Protein AF-A0A6A4S363-F1 (afdb_monomer_lite)

Secondary structure (DSSP, 8-state):
--PPPTT----BTTB--HHHHHHHHHHHHHHHHHHHHHHH--SSS-HHHHHHHHHHHHHHHS------------B-TTS-B----HHHHHHHHHHHHTTPPP-EEEETTEEEE-TTS--GGGSSS---EEE--SSS-S-HHHHHHHHHTTPEEE-HHHHTTHHHHHHHHHHHHHHHTS-TTTTTHHHHHHHHHHHHHHHHHHHHHHHHHHH--------HHHHTTTT---HHHHHHHHHHHHHHHHHHHHHHHHHHTT-TT-HHHHHHHHHHHHHHHHHHHTT----

pLDDT: mean 77.06, std 19.88, range [23.27, 97.44]

Foldseek 3Di:
DDDDDLVNPPDDVVDDRLLVQQLVLLVLLCVLCLVVQLVPDPDPDDSVVSSVVSVVLSVVVRGPPDDDDDDDWDADPVRDTDPPPPLVVVVVVVCVVVPDDDQKDADPVGIDGDVVPDDPVCVVPDQAEAEDLDRCPAGPVNVVVCVVVVRFYPHNLQRNCLVVQVVVVVVVCVVVVDWPLPVQQVVQLVVLVVVQVVVQVVCCVVPVVPPPGDRRDDDPVCVVQSSHDGNVRCSVVSSVVVSVVLVVQLVVQCVVSVVNSPSSSSSSNVVSVVSSVVCVVVVPPPD

Structure (mmCIF, N/CA/C/O backbone):
data_AF-A0A6A4S363-F1
#
_entry.id   AF-A0A6A4S363-F1
#
loop_
_atom_site.group_PDB
_atom_site.id
_atom_site.type_symbol
_atom_site.label_atom_id
_atom_site.label_alt_id
_atom_site.label_comp_id
_atom_site.label_asym_id
_atom_site.label_entity_id
_atom_site.label_seq_id
_atom_site.pdbx_PDB_ins_code
_atom_site.Cartn_x
_atom_site.Cartn_y
_atom_site.Cartn_z
_atom_site.occupancy
_atom_site.B_iso_or_equiv
_atom_site.auth_seq_id
_atom_site.auth_comp_id
_atom_site.auth_asym_id
_atom_site.auth_atom_id
_atom_site.pdbx_PDB_model_num
ATOM 1 N N . MET A 1 1 ? -39.095 7.645 -7.733 1.00 25.02 1 MET A N 1
ATOM 2 C CA . MET A 1 1 ? -37.664 7.281 -7.666 1.00 25.02 1 MET A CA 1
ATOM 3 C C . MET A 1 1 ? -37.116 7.864 -6.366 1.00 25.02 1 MET A C 1
ATOM 5 O O . MET A 1 1 ? -37.113 9.080 -6.236 1.00 25.02 1 MET A O 1
ATOM 9 N N . ARG A 1 2 ? -36.829 7.048 -5.340 1.00 23.27 2 ARG A N 1
ATOM 10 C CA . ARG A 1 2 ? -36.307 7.542 -4.049 1.00 23.27 2 ARG A CA 1
ATOM 11 C C . ARG A 1 2 ? -34.785 7.431 -4.074 1.00 23.27 2 ARG A C 1
ATOM 13 O O . ARG A 1 2 ? -34.262 6.324 -4.039 1.00 23.27 2 ARG A O 1
ATOM 20 N N . VAL A 1 3 ? -34.105 8.568 -4.162 1.00 25.17 3 VAL A N 1
ATOM 21 C CA . VAL A 1 3 ? -32.653 8.666 -3.980 1.00 25.17 3 VAL A CA 1
ATOM 22 C C . VAL A 1 3 ? -32.376 8.525 -2.481 1.00 25.17 3 VAL A C 1
ATOM 24 O O . VAL A 1 3 ? -32.908 9.300 -1.690 1.00 25.17 3 VAL A O 1
ATOM 27 N N . ARG A 1 4 ? -31.607 7.507 -2.076 1.00 27.78 4 ARG A N 1
ATOM 28 C CA . ARG A 1 4 ? -31.066 7.395 -0.711 1.00 27.78 4 ARG A CA 1
ATOM 29 C C . ARG A 1 4 ? -29.732 8.136 -0.671 1.00 27.78 4 ARG A C 1
ATOM 31 O O . ARG A 1 4 ? -28.799 7.735 -1.362 1.00 27.78 4 ARG A O 1
ATOM 38 N N . HIS A 1 5 ? -29.633 9.193 0.130 1.00 31.80 5 HIS A N 1
ATOM 39 C CA . HIS A 1 5 ? -28.340 9.773 0.485 1.00 31.80 5 HIS A CA 1
ATOM 40 C C . HIS A 1 5 ? -27.639 8.858 1.502 1.00 31.80 5 HIS A C 1
ATOM 42 O O . HIS A 1 5 ? -28.290 8.318 2.393 1.00 31.80 5 HIS A O 1
ATOM 48 N N . TYR A 1 6 ? -26.315 8.691 1.390 1.00 38.91 6 TYR A N 1
ATOM 49 C CA . TYR A 1 6 ? -25.498 7.853 2.292 1.00 38.91 6 TYR A CA 1
ATOM 50 C C . TYR A 1 6 ? -25.658 8.206 3.787 1.00 38.91 6 TYR A C 1
ATOM 52 O O . TYR A 1 6 ? -25.425 7.358 4.641 1.00 38.91 6 TYR A O 1
ATOM 60 N N . ALA A 1 7 ? -26.065 9.441 4.098 1.00 38.66 7 ALA A N 1
ATOM 61 C CA . ALA A 1 7 ? -26.311 9.920 5.458 1.00 38.66 7 ALA A CA 1
ATOM 62 C C . ALA A 1 7 ? -27.714 9.574 6.006 1.00 38.66 7 ALA A C 1
ATOM 64 O O . ALA A 1 7 ? -27.914 9.630 7.214 1.00 38.66 7 ALA A O 1
ATOM 65 N N . ASP A 1 8 ? -28.662 9.183 5.145 1.00 38.97 8 ASP A N 1
ATOM 66 C CA . ASP A 1 8 ? -30.071 8.950 5.507 1.00 38.97 8 ASP A CA 1
ATOM 67 C C . ASP A 1 8 ? -30.403 7.460 5.727 1.00 38.97 8 ASP A C 1
ATOM 69 O O . ASP A 1 8 ? -31.574 7.076 5.835 1.00 38.97 8 ASP A O 1
ATOM 73 N N . ALA A 1 9 ? -29.394 6.584 5.770 1.00 46.41 9 ALA A N 1
ATOM 74 C CA . ALA A 1 9 ? -29.582 5.194 6.168 1.00 46.41 9 ALA A CA 1
ATOM 75 C C . ALA A 1 9 ? -29.905 5.153 7.670 1.00 46.41 9 ALA A C 1
ATOM 77 O O . ALA A 1 9 ? -29.018 5.215 8.516 1.00 46.41 9 ALA A O 1
ATOM 78 N N . ALA A 1 10 ? -31.202 5.128 7.987 1.00 43.72 10 ALA A N 1
ATOM 79 C CA . ALA A 1 10 ? -31.709 5.001 9.346 1.00 43.72 10 ALA A CA 1
ATOM 80 C C . ALA A 1 10 ? -31.016 3.843 10.084 1.00 43.72 10 ALA A C 1
ATOM 82 O O . ALA A 1 10 ? -30.994 2.730 9.560 1.00 43.72 10 ALA A O 1
ATOM 83 N N . ASP A 1 11 ? -30.509 4.119 11.293 1.00 43.28 11 ASP A N 1
ATOM 84 C CA . ASP A 1 11 ? -29.932 3.134 12.215 1.00 43.28 11 ASP A CA 1
ATOM 85 C C . ASP A 1 11 ? -30.945 2.002 12.450 1.00 43.28 11 ASP A C 1
ATOM 87 O O . ASP A 1 11 ? -31.870 2.118 13.260 1.00 43.28 11 ASP A O 1
ATOM 91 N N . LYS A 1 12 ? -30.786 0.896 11.725 1.00 53.22 12 LYS A N 1
ATOM 92 C CA . LYS A 1 12 ? -31.401 -0.378 12.085 1.00 53.22 12 LYS A CA 1
ATOM 93 C C . LYS A 1 12 ? -30.352 -1.197 12.837 1.00 53.22 12 LYS A C 1
ATOM 95 O O . LYS A 1 12 ? -29.186 -1.142 12.457 1.00 53.22 12 LYS A O 1
ATOM 100 N N . PRO A 1 13 ? -30.739 -1.964 13.872 1.00 54.19 13 PRO A N 1
ATOM 101 C CA . PRO A 1 13 ? -29.798 -2.780 14.645 1.00 54.19 13 PRO A CA 1
ATOM 102 C C . PRO A 1 13 ? -28.924 -3.694 13.774 1.00 54.19 13 PRO A C 1
ATOM 104 O O . PRO A 1 13 ? -27.751 -3.870 14.079 1.00 54.19 13 PRO A O 1
ATOM 107 N N . ASP A 1 14 ? -29.484 -4.189 12.667 1.00 57.16 14 ASP A N 1
ATOM 108 C CA . ASP A 1 14 ? -28.853 -5.174 11.781 1.00 57.16 14 ASP A CA 1
ATOM 109 C C . ASP A 1 14 ? -28.175 -4.554 10.538 1.00 57.16 14 ASP A C 1
ATOM 111 O O . ASP A 1 14 ? -27.643 -5.278 9.699 1.00 57.16 14 ASP A O 1
ATOM 115 N N . ASP A 1 15 ? -28.214 -3.224 10.382 1.00 63.88 15 ASP A N 1
ATOM 116 C CA . ASP A 1 15 ? -27.662 -2.503 9.221 1.00 63.88 15 ASP A CA 1
ATOM 117 C C . ASP A 1 15 ? -27.010 -1.186 9.688 1.00 63.88 15 ASP A C 1
ATOM 119 O O . ASP A 1 15 ? -27.617 -0.110 9.601 1.00 63.88 15 ASP A O 1
ATOM 123 N N . PRO A 1 16 ? -25.810 -1.263 10.301 1.00 72.12 16 PRO A N 1
ATOM 124 C CA . PRO A 1 16 ? -25.125 -0.093 10.827 1.00 72.12 16 PRO A CA 1
ATOM 125 C C . PRO A 1 16 ? -24.654 0.817 9.692 1.00 72.12 16 PRO A C 1
ATOM 127 O O . PRO A 1 16 ? -24.070 0.373 8.705 1.00 72.12 16 PRO A O 1
ATOM 130 N N . ASN A 1 17 ? -24.824 2.127 9.874 1.00 79.56 17 ASN A N 1
ATOM 131 C CA . ASN A 1 17 ? -24.270 3.100 8.941 1.00 79.56 17 ASN A CA 1
ATOM 132 C C . ASN A 1 17 ? -22.723 3.037 8.891 1.00 79.56 17 ASN A C 1
ATOM 134 O O . ASN A 1 17 ? -22.063 2.539 9.809 1.00 79.56 17 ASN A O 1
ATOM 138 N N . PHE A 1 18 ? -22.134 3.592 7.826 1.00 74.25 18 PHE A N 1
ATOM 139 C CA . PHE A 1 18 ? -20.687 3.538 7.573 1.00 74.25 18 PHE A CA 1
ATOM 140 C C . PHE A 1 18 ? -19.828 4.035 8.746 1.00 74.25 18 PHE A C 1
ATOM 142 O O . PHE A 1 18 ? -18.817 3.416 9.071 1.00 74.25 18 PHE A O 1
ATOM 149 N N . PHE A 1 19 ? -20.241 5.109 9.425 1.00 78.62 19 PHE A N 1
ATOM 150 C CA . PHE A 1 19 ? -19.494 5.657 10.558 1.00 78.62 19 PHE A CA 1
ATOM 151 C C . PHE A 1 19 ? -19.444 4.672 11.725 1.00 78.62 19 PHE A C 1
ATOM 153 O O . PHE A 1 19 ? -18.367 4.415 12.259 1.00 78.62 19 PHE A O 1
ATOM 160 N N . ARG A 1 20 ? -20.581 4.052 12.067 1.00 81.56 20 ARG A N 1
ATOM 161 C CA . ARG A 1 20 ? -20.633 3.026 13.119 1.00 81.56 20 ARG A CA 1
ATOM 162 C C . ARG A 1 20 ? -19.808 1.791 12.767 1.00 81.56 20 ARG A C 1
ATOM 164 O O . ARG A 1 20 ? -19.177 1.218 13.653 1.00 81.56 20 ARG A O 1
ATOM 171 N N . MET A 1 21 ? -19.779 1.392 11.492 1.00 82.50 21 MET A N 1
ATOM 172 C CA . MET A 1 21 ? -18.913 0.294 11.046 1.00 82.50 21 MET A CA 1
ATOM 173 C C . MET A 1 21 ? -17.436 0.618 11.290 1.00 82.50 21 MET A C 1
ATOM 175 O O . MET A 1 21 ? -16.723 -0.178 11.902 1.00 82.50 21 MET A O 1
ATOM 179 N N . VAL A 1 22 ? -16.991 1.809 10.875 1.00 82.75 22 VAL A N 1
ATOM 180 C CA . VAL A 1 22 ? -15.606 2.260 11.071 1.00 82.75 22 VAL A CA 1
ATOM 181 C C . VAL A 1 22 ? -15.254 2.363 12.554 1.00 82.75 22 VAL A C 1
ATOM 183 O O . VAL A 1 22 ? -14.183 1.902 12.945 1.00 82.75 22 VAL A O 1
ATOM 186 N N . GLU A 1 23 ? -16.143 2.906 13.389 1.00 86.12 23 GLU A N 1
ATOM 187 C CA . GLU A 1 23 ? -15.936 2.981 14.840 1.00 86.12 23 GLU A CA 1
ATOM 188 C C . GLU A 1 23 ? -15.795 1.597 15.478 1.00 86.12 23 GLU A C 1
ATOM 190 O O . GLU A 1 23 ? -14.883 1.386 16.276 1.00 86.12 23 GLU A O 1
ATOM 195 N N . GLY A 1 24 ? -16.643 0.636 15.098 1.00 85.19 24 GLY A N 1
ATOM 196 C CA . GLY A 1 24 ? -16.563 -0.730 15.615 1.00 85.19 24 GLY A CA 1
ATOM 197 C C . GLY A 1 24 ? -15.241 -1.415 15.257 1.00 85.19 24 GLY A C 1
ATOM 198 O O . GLY A 1 24 ? -14.627 -2.077 16.095 1.00 85.19 24 GLY A O 1
ATOM 199 N N . PHE A 1 25 ? -14.758 -1.232 14.026 1.00 87.62 25 PHE A N 1
ATOM 200 C CA . PHE A 1 25 ? -13.452 -1.751 13.613 1.00 87.62 25 PHE A CA 1
ATOM 201 C C . PHE A 1 25 ? -12.280 -1.020 14.276 1.00 87.62 25 PHE A C 1
ATOM 203 O O . PHE A 1 25 ? -11.298 -1.659 14.664 1.00 87.62 25 PHE A O 1
ATOM 210 N N . PHE A 1 26 ? -12.402 0.293 14.470 1.00 90.44 26 PHE A N 1
ATOM 211 C CA . PHE A 1 26 ? -11.432 1.083 15.216 1.00 90.44 26 PHE A CA 1
ATOM 212 C C . PHE A 1 26 ? -11.309 0.598 16.662 1.00 90.44 26 PHE A C 1
ATOM 214 O O . PHE A 1 26 ? -10.194 0.372 17.125 1.00 90.44 26 PHE A O 1
ATOM 221 N N . ASP A 1 27 ? -12.430 0.384 17.354 1.00 91.62 27 ASP A N 1
ATOM 222 C CA . ASP A 1 27 ? -12.444 -0.061 18.749 1.00 91.62 27 ASP A CA 1
ATOM 223 C C . ASP A 1 27 ? -11.751 -1.424 18.914 1.00 91.62 27 ASP A C 1
ATOM 225 O O . ASP A 1 27 ? -10.968 -1.603 19.850 1.00 91.62 27 ASP A O 1
ATOM 229 N N . ARG A 1 28 ? -11.948 -2.356 17.963 1.00 89.50 28 ARG A N 1
ATOM 230 C CA . ARG A 1 28 ? -11.216 -3.638 17.930 1.00 89.50 28 ARG A CA 1
ATOM 231 C C . ARG A 1 28 ? -9.703 -3.430 17.855 1.00 89.50 28 ARG A C 1
ATOM 233 O O . ARG A 1 28 ? -8.959 -4.018 18.637 1.00 89.50 28 ARG A O 1
ATOM 240 N N . GLY A 1 29 ? -9.242 -2.581 16.935 1.00 88.19 29 GLY A N 1
ATOM 241 C CA . GLY A 1 29 ? -7.815 -2.283 16.782 1.00 88.19 29 GLY A CA 1
ATOM 242 C C . GLY A 1 29 ? -7.225 -1.543 17.987 1.00 88.19 29 GLY A C 1
ATOM 243 O O . GLY A 1 29 ? -6.121 -1.860 18.431 1.00 88.19 29 GLY A O 1
ATOM 244 N N . ALA A 1 30 ? -7.969 -0.587 18.545 1.00 92.06 30 ALA A N 1
ATOM 245 C CA . ALA A 1 30 ? -7.560 0.207 19.696 1.00 92.06 30 ALA A CA 1
ATOM 246 C C . ALA A 1 30 ? -7.365 -0.667 20.942 1.00 92.06 30 ALA A C 1
ATOM 248 O O . ALA A 1 30 ? -6.339 -0.543 21.609 1.00 92.06 30 ALA A O 1
ATOM 249 N N . ALA A 1 31 ? -8.285 -1.602 21.199 1.00 91.75 31 ALA A N 1
ATOM 250 C CA . ALA A 1 31 ? -8.205 -2.522 22.333 1.00 91.75 31 ALA A CA 1
ATOM 251 C C . ALA A 1 31 ? -6.941 -3.401 22.313 1.00 91.75 31 ALA A C 1
ATOM 253 O O . ALA A 1 31 ? -6.400 -3.726 23.364 1.00 91.75 31 ALA A O 1
ATOM 254 N N . ILE A 1 32 ? -6.443 -3.760 21.125 1.00 90.44 32 ILE A N 1
ATOM 255 C CA . ILE A 1 32 ? -5.228 -4.577 20.969 1.00 90.44 32 ILE A CA 1
ATOM 256 C C . ILE A 1 32 ? -3.959 -3.763 21.224 1.00 90.44 32 ILE A C 1
ATOM 258 O O . ILE A 1 32 ? -2.965 -4.287 21.729 1.00 90.44 32 ILE A O 1
ATOM 262 N N . VAL A 1 33 ? -3.958 -2.493 20.822 1.00 91.56 33 VAL A N 1
ATOM 263 C CA . VAL A 1 33 ? -2.738 -1.684 20.800 1.00 91.56 33 VAL A CA 1
ATOM 264 C C . VAL A 1 33 ? -2.605 -0.756 22.008 1.00 91.56 33 VAL A C 1
ATOM 266 O O . VAL A 1 33 ? -1.497 -0.303 22.274 1.00 91.56 33 VAL A O 1
ATOM 269 N N . GLU A 1 34 ? -3.677 -0.499 22.768 1.00 92.31 34 GLU A N 1
ATOM 270 C CA . GLU A 1 34 ? -3.688 0.446 23.898 1.00 92.31 34 GLU A CA 1
ATOM 271 C C . GLU A 1 34 ? -2.543 0.197 24.889 1.00 92.31 34 GLU A C 1
ATOM 273 O O . GLU A 1 34 ? -1.757 1.109 25.143 1.00 92.31 34 GLU A O 1
ATOM 278 N N . ASP A 1 35 ? -2.395 -1.029 25.399 1.00 91.56 35 ASP A N 1
ATOM 279 C CA . ASP A 1 35 ? -1.356 -1.345 26.389 1.00 91.56 35 ASP A CA 1
ATOM 280 C C . ASP A 1 35 ? 0.055 -1.157 25.822 1.00 91.56 35 ASP A C 1
ATOM 282 O O . ASP A 1 35 ? 0.907 -0.535 26.458 1.00 91.56 35 ASP A O 1
ATOM 286 N N . LYS A 1 36 ? 0.277 -1.578 24.572 1.00 92.06 36 LYS A N 1
ATOM 287 C CA . LYS A 1 36 ? 1.545 -1.329 23.880 1.00 92.06 36 LYS A CA 1
ATOM 288 C C . LYS A 1 36 ? 1.827 0.169 23.741 1.00 92.06 36 LYS A C 1
ATOM 290 O O . LYS A 1 36 ? 2.957 0.597 23.953 1.00 92.06 36 LYS A O 1
ATOM 295 N N . LEU A 1 37 ? 0.829 0.976 23.374 1.00 91.06 37 LEU A N 1
ATOM 296 C CA . LEU A 1 37 ? 1.005 2.425 23.241 1.00 91.06 37 LEU A CA 1
ATOM 297 C C . LEU A 1 37 ? 1.382 3.064 24.581 1.00 91.06 37 LEU A C 1
ATOM 299 O O . LEU A 1 37 ? 2.198 3.982 24.599 1.00 91.06 37 LEU A O 1
ATOM 303 N N . VAL A 1 38 ? 0.834 2.572 25.697 1.00 90.62 38 VAL A N 1
ATOM 304 C CA . VAL A 1 38 ? 1.203 3.026 27.048 1.00 90.62 38 VAL A CA 1
ATOM 305 C C . VAL A 1 38 ? 2.658 2.677 27.372 1.00 90.62 38 VAL A C 1
ATOM 307 O O . VAL A 1 38 ? 3.378 3.520 27.911 1.00 90.62 38 VAL A O 1
ATOM 310 N N . GLU A 1 39 ? 3.105 1.468 27.030 1.00 89.50 39 GLU A N 1
ATOM 311 C CA . GLU A 1 39 ? 4.489 1.016 27.233 1.00 89.50 39 GLU A CA 1
ATOM 312 C C . GLU A 1 39 ? 5.498 1.790 26.370 1.00 89.50 39 GLU A C 1
ATOM 314 O O . GLU A 1 39 ? 6.573 2.165 26.848 1.00 89.50 39 GLU A O 1
ATOM 319 N N . ASP A 1 40 ? 5.134 2.092 25.121 1.00 88.81 40 ASP A N 1
ATOM 320 C CA . ASP A 1 40 ? 5.980 2.813 24.165 1.00 88.81 40 ASP A CA 1
ATOM 321 C C . ASP A 1 40 ? 6.189 4.299 24.559 1.00 88.81 40 ASP A C 1
ATOM 323 O O . ASP A 1 40 ? 7.137 4.946 24.092 1.00 88.81 40 ASP A O 1
ATOM 327 N N . LEU A 1 41 ? 5.358 4.860 25.453 1.00 85.75 41 LEU A N 1
ATOM 328 C CA . LEU A 1 41 ? 5.503 6.234 25.950 1.00 85.75 41 LEU A CA 1
ATOM 329 C C . LEU A 1 41 ? 6.715 6.392 26.885 1.00 85.75 41 LEU A C 1
ATOM 331 O O . LEU A 1 41 ? 6.679 6.102 28.087 1.00 85.75 41 LEU A O 1
ATOM 335 N N . ARG A 1 42 ? 7.792 6.974 26.346 1.00 83.50 42 ARG A N 1
ATOM 336 C CA . ARG A 1 42 ? 9.014 7.341 27.085 1.00 83.50 42 ARG A CA 1
ATOM 337 C C . ARG A 1 42 ? 8.895 8.707 27.769 1.00 83.50 42 ARG A C 1
ATOM 339 O O . ARG A 1 42 ? 9.597 9.653 27.422 1.00 83.50 42 ARG A O 1
ATOM 346 N N . THR A 1 43 ? 8.006 8.806 28.752 1.00 84.25 43 THR A N 1
ATOM 347 C CA . THR A 1 43 ? 7.781 10.019 29.559 1.00 84.25 43 THR A CA 1
ATOM 348 C C . THR A 1 43 ? 7.985 9.749 31.055 1.00 84.25 43 THR A C 1
ATOM 350 O O . THR A 1 43 ? 7.991 8.596 31.494 1.00 84.25 43 THR A O 1
ATOM 353 N N . ARG A 1 44 ? 8.156 10.824 31.843 1.00 84.69 44 ARG A N 1
ATOM 354 C CA . ARG A 1 44 ? 8.242 10.783 33.320 1.00 84.69 44 ARG A CA 1
ATOM 355 C C . ARG A 1 44 ? 6.870 10.647 34.007 1.00 84.69 44 ARG A C 1
ATOM 357 O O . ARG A 1 44 ? 6.806 10.666 35.230 1.00 84.69 44 ARG A O 1
ATOM 364 N N . GLU A 1 45 ? 5.793 10.560 33.228 1.00 87.06 45 GLU A N 1
ATOM 365 C CA . GLU A 1 45 ? 4.412 10.436 33.706 1.00 87.06 45 GLU A CA 1
ATOM 366 C C . GLU A 1 45 ? 4.193 9.100 34.437 1.00 87.06 45 GLU A C 1
ATOM 368 O O . GLU A 1 45 ? 4.844 8.093 34.135 1.00 87.06 45 GLU A O 1
ATOM 373 N N . THR A 1 46 ? 3.249 9.071 35.380 1.00 90.62 46 THR A N 1
ATOM 374 C CA . THR A 1 46 ? 2.826 7.826 36.037 1.00 90.62 46 THR A CA 1
ATOM 375 C C . THR A 1 46 ? 2.119 6.893 35.040 1.00 90.62 46 THR A C 1
ATOM 377 O O . THR A 1 46 ? 1.594 7.364 34.027 1.00 90.62 46 THR A O 1
ATOM 380 N N . PRO A 1 47 ? 2.044 5.573 35.302 1.00 88.62 47 PRO A N 1
ATOM 381 C CA . PRO A 1 47 ? 1.332 4.639 34.421 1.00 88.62 47 PRO A CA 1
ATOM 382 C C . PRO A 1 47 ? -0.120 5.055 34.140 1.00 88.62 47 PRO A C 1
ATOM 384 O O . PRO A 1 47 ? -0.585 4.971 33.006 1.00 88.62 47 PRO A O 1
ATOM 387 N N . GLU A 1 48 ? -0.807 5.586 35.153 1.00 89.38 48 GLU A N 1
ATOM 388 C CA . GLU A 1 48 ? -2.183 6.076 35.032 1.00 89.38 48 GLU A CA 1
ATOM 389 C C . GLU A 1 48 ? -2.273 7.320 34.135 1.00 89.38 48 GLU A C 1
ATOM 391 O O . GLU A 1 48 ? -3.142 7.417 33.270 1.00 89.38 48 GLU A O 1
ATOM 396 N N . GLN A 1 49 ? -1.332 8.260 34.276 1.00 86.62 49 GLN A N 1
ATOM 397 C CA . GLN A 1 49 ? -1.247 9.439 33.409 1.00 86.62 49 GLN A CA 1
ATOM 398 C C . GLN A 1 49 ? -0.972 9.050 31.953 1.00 86.62 49 GLN A C 1
ATOM 400 O O . GLN A 1 49 ? -1.634 9.564 31.051 1.00 86.62 49 GLN A O 1
ATOM 405 N N . LYS A 1 50 ? -0.062 8.095 31.718 1.00 86.38 50 LYS A N 1
ATOM 406 C CA . LYS A 1 50 ? 0.212 7.563 30.375 1.00 86.38 50 LYS A CA 1
ATOM 407 C C . LYS A 1 50 ? -1.034 6.930 29.763 1.00 86.38 50 LYS A C 1
ATOM 409 O O . LYS A 1 50 ? -1.365 7.229 28.619 1.00 86.38 50 LYS A O 1
ATOM 414 N N . ARG A 1 51 ? -1.765 6.110 30.523 1.00 90.75 51 ARG A N 1
ATOM 415 C CA . ARG A 1 51 ? -3.007 5.478 30.053 1.00 90.75 51 ARG A CA 1
ATOM 416 C C . ARG A 1 51 ? -4.096 6.505 29.741 1.00 90.75 51 ARG A C 1
ATOM 418 O O . ARG A 1 51 ? -4.721 6.420 28.685 1.00 90.75 51 ARG A O 1
ATOM 425 N N . ASN A 1 52 ? -4.273 7.521 30.584 1.00 89.44 52 ASN A N 1
ATOM 426 C CA . ASN A 1 52 ? -5.212 8.616 30.322 1.00 89.44 52 ASN A CA 1
ATOM 427 C C . ASN A 1 52 ? -4.842 9.411 29.065 1.00 89.44 52 ASN A C 1
ATOM 429 O O . ASN A 1 52 ? -5.715 9.712 28.250 1.00 89.44 52 ASN A O 1
ATOM 433 N N . ARG A 1 53 ? -3.549 9.680 28.858 1.00 86.00 53 ARG A N 1
ATOM 434 C CA . ARG A 1 53 ? -3.036 10.315 27.640 1.00 86.00 53 ARG A CA 1
ATOM 435 C C . ARG A 1 53 ? -3.302 9.468 26.397 1.00 86.00 53 ARG A C 1
ATOM 437 O O . ARG A 1 53 ? -3.825 9.994 25.416 1.00 86.00 53 ARG A O 1
ATOM 444 N N . VAL A 1 54 ? -3.001 8.167 26.441 1.00 89.12 54 VAL A N 1
ATOM 445 C CA . VAL A 1 54 ? -3.262 7.248 25.321 1.00 89.12 54 VAL A CA 1
ATOM 446 C C . VAL A 1 54 ? -4.746 7.237 24.966 1.00 89.12 54 VAL A C 1
ATOM 448 O O . VAL A 1 54 ? -5.100 7.465 23.811 1.00 89.12 54 VAL A O 1
ATOM 451 N N . ARG A 1 55 ? -5.624 7.068 25.960 1.00 90.19 55 ARG A N 1
ATOM 452 C CA . ARG A 1 55 ? -7.082 7.095 25.765 1.00 90.19 55 ARG A CA 1
ATOM 453 C C . ARG A 1 55 ? -7.580 8.426 25.217 1.00 90.19 55 ARG A C 1
ATOM 455 O O . ARG A 1 55 ? -8.469 8.434 24.370 1.00 90.19 55 ARG A O 1
ATOM 462 N N . GLY A 1 56 ? -7.012 9.539 25.678 1.00 86.38 56 GLY A N 1
ATOM 463 C CA . GLY A 1 56 ? -7.309 10.871 25.156 1.00 86.38 56 GLY A CA 1
ATOM 464 C C . GLY A 1 56 ? -7.006 10.974 23.662 1.00 86.38 56 GLY A C 1
ATOM 465 O O . GLY A 1 56 ? -7.873 11.370 22.888 1.00 86.38 56 GLY A O 1
ATOM 466 N N . ILE A 1 57 ? -5.819 10.532 23.239 1.00 85.62 57 ILE A N 1
ATOM 467 C CA . ILE A 1 57 ? -5.430 10.528 21.823 1.00 85.62 57 ILE A CA 1
ATOM 468 C C . ILE A 1 57 ? -6.326 9.583 21.011 1.00 85.62 57 ILE A C 1
ATOM 470 O O . ILE A 1 57 ? -6.833 9.980 19.966 1.00 85.62 57 ILE A O 1
ATOM 474 N N . LEU A 1 58 ? -6.592 8.363 21.491 1.00 89.00 58 LEU A N 1
ATOM 475 C CA . LEU A 1 58 ? -7.478 7.419 20.796 1.00 89.00 58 LEU A CA 1
ATOM 476 C C . LEU A 1 58 ? -8.895 7.986 20.606 1.00 89.00 58 LEU A C 1
ATOM 478 O O . LEU A 1 58 ? -9.483 7.796 19.545 1.00 89.00 58 LEU A O 1
ATOM 482 N N . ARG A 1 59 ? -9.420 8.746 21.578 1.00 86.75 59 ARG A N 1
ATOM 483 C CA . ARG A 1 59 ? -10.708 9.454 21.451 1.00 86.75 59 ARG A CA 1
ATOM 484 C C . ARG A 1 59 ? -10.696 10.553 20.392 1.00 86.75 59 ARG A C 1
ATOM 486 O O . ARG A 1 59 ? -11.735 10.793 19.793 1.00 86.75 59 ARG A O 1
ATOM 493 N N . ILE A 1 60 ? -9.556 11.205 20.163 1.00 84.25 60 ILE A N 1
ATOM 494 C CA . ILE A 1 60 ? -9.403 12.202 19.091 1.00 84.25 60 ILE A CA 1
ATOM 495 C C . ILE A 1 60 ? -9.341 11.517 17.722 1.00 84.25 60 ILE A C 1
ATOM 497 O O . ILE A 1 60 ? -9.882 12.044 16.756 1.00 84.25 60 ILE A O 1
ATOM 501 N N . ILE A 1 61 ? -8.702 10.346 17.637 1.00 85.06 61 ILE A N 1
ATOM 502 C CA . ILE A 1 61 ? -8.557 9.593 16.381 1.00 85.06 61 ILE A CA 1
ATOM 503 C C . ILE A 1 61 ? -9.874 8.927 15.963 1.00 85.06 61 ILE A C 1
ATOM 505 O O . ILE A 1 61 ? -10.172 8.869 14.773 1.00 85.06 61 ILE A O 1
ATOM 509 N N . LYS A 1 62 ? -10.644 8.408 16.928 1.00 85.12 62 LYS A N 1
ATOM 510 C CA . LYS A 1 62 ? -11.855 7.610 16.693 1.00 85.12 62 LYS A CA 1
ATOM 511 C C . LYS A 1 62 ? -12.876 8.246 15.729 1.00 85.12 62 LYS A C 1
ATOM 513 O O . LYS A 1 62 ? -13.312 7.547 14.814 1.00 85.12 62 LYS A O 1
ATOM 518 N N . PRO A 1 63 ? -13.311 9.506 15.911 1.00 78.88 63 PRO A N 1
ATOM 519 C CA . PRO A 1 63 ? -14.417 10.035 15.129 1.00 78.88 63 PRO A CA 1
ATOM 520 C C . PRO A 1 63 ? -14.004 10.345 13.683 1.00 78.88 63 PRO A C 1
ATOM 522 O O . PRO A 1 63 ? -13.106 11.141 13.409 1.00 78.88 63 PRO A O 1
ATOM 525 N N . CYS A 1 64 ? -14.723 9.749 12.733 1.00 63.22 64 CYS A N 1
ATOM 526 C CA . CYS A 1 64 ? -14.637 10.094 11.317 1.00 63.22 64 CYS A CA 1
ATOM 527 C C . CYS A 1 64 ? -15.564 11.280 11.018 1.00 63.22 64 CYS A C 1
ATOM 529 O O . CYS A 1 64 ? -16.710 11.098 10.625 1.00 63.22 64 CYS A O 1
ATOM 531 N N . ASN A 1 65 ? -15.079 12.509 11.214 1.00 55.12 65 ASN A N 1
ATOM 532 C CA . ASN A 1 65 ? -15.915 13.714 11.086 1.00 55.12 65 ASN A CA 1
ATOM 533 C C . ASN A 1 65 ? -16.309 14.053 9.637 1.00 55.12 65 ASN A C 1
ATOM 535 O O . ASN A 1 65 ? -17.290 14.764 9.418 1.00 55.12 65 ASN A O 1
ATOM 539 N N . HIS A 1 66 ? -15.556 13.568 8.643 1.00 52.12 66 HIS A N 1
ATOM 540 C CA . HIS A 1 66 ? -15.766 13.909 7.235 1.00 52.12 66 HIS A CA 1
ATOM 541 C C . HIS A 1 66 ? -15.541 12.705 6.317 1.00 52.12 66 HIS A C 1
ATOM 543 O O . HIS A 1 66 ? -14.533 12.009 6.428 1.00 52.12 66 HIS A O 1
ATOM 549 N N . VAL A 1 67 ? -16.459 12.503 5.369 1.00 45.34 67 VAL A N 1
ATOM 550 C CA . VAL A 1 67 ? -16.321 11.539 4.269 1.00 45.34 67 VAL A CA 1
ATOM 551 C C . VAL A 1 67 ? -16.106 12.324 2.982 1.00 45.34 67 VAL A C 1
ATOM 553 O O . VAL A 1 67 ? -16.960 13.114 2.583 1.00 45.34 67 VAL A O 1
ATOM 556 N N . LEU A 1 68 ? -14.968 12.108 2.322 1.00 37.59 68 LEU A N 1
ATOM 557 C CA . LEU A 1 68 ? -14.712 12.639 0.987 1.00 37.59 68 LEU A CA 1
ATOM 558 C C . LEU A 1 68 ? -15.118 11.582 -0.046 1.00 37.59 68 LEU A C 1
ATOM 560 O O . LEU A 1 68 ? -14.435 10.574 -0.204 1.00 37.59 68 LEU A O 1
ATOM 564 N N . SER A 1 69 ? -16.232 11.812 -0.743 1.00 37.50 69 SER A N 1
ATOM 565 C CA . SER A 1 69 ? -16.661 10.976 -1.869 1.00 37.50 69 SER A CA 1
ATOM 566 C C . SER A 1 69 ? -16.215 11.612 -3.182 1.00 37.50 69 SER A C 1
ATOM 568 O O . SER A 1 69 ? -16.575 12.752 -3.473 1.00 37.50 69 SER A O 1
ATOM 570 N N . VAL A 1 70 ? -15.430 10.883 -3.977 1.00 34.34 70 VAL A N 1
ATOM 571 C CA . VAL A 1 70 ? -15.003 11.306 -5.317 1.00 34.34 70 VAL A CA 1
ATOM 572 C C . VAL A 1 70 ? -15.575 10.319 -6.326 1.00 34.34 70 VAL A C 1
ATOM 574 O O . VAL A 1 70 ? -15.259 9.133 -6.291 1.00 34.34 70 VAL A O 1
ATOM 577 N N . SER A 1 71 ? -16.439 10.806 -7.217 1.00 36.16 71 SER A N 1
ATOM 578 C CA . SER A 1 71 ? -17.035 10.017 -8.298 1.00 36.16 71 SER A CA 1
ATOM 579 C C . SER A 1 71 ? -16.497 10.503 -9.637 1.00 36.16 71 SER A C 1
ATOM 581 O O . SER A 1 71 ? -16.622 11.682 -9.962 1.00 36.16 71 SER A O 1
ATOM 583 N N . PHE A 1 72 ? -15.904 9.600 -10.416 1.00 37.53 72 PHE A N 1
ATOM 584 C CA . PHE A 1 72 ? -15.413 9.900 -11.761 1.00 37.53 72 PHE A CA 1
ATOM 585 C C . PHE A 1 72 ? -16.437 9.416 -12.790 1.00 37.53 72 PHE A C 1
ATOM 587 O O . PHE A 1 72 ? -16.627 8.203 -12.912 1.00 37.53 72 PHE A O 1
ATOM 594 N N . PRO A 1 73 ? -17.109 10.317 -13.521 1.00 39.03 73 PRO A N 1
ATOM 595 C CA . PRO A 1 73 ? -18.089 9.914 -14.515 1.00 39.03 73 PRO A CA 1
ATOM 596 C C . PRO A 1 73 ? -17.378 9.461 -15.806 1.00 39.03 73 PRO A C 1
ATOM 598 O O . PRO A 1 73 ? -16.444 10.115 -16.270 1.00 39.03 73 PRO A O 1
ATOM 601 N N . ILE A 1 74 ? -17.808 8.335 -16.388 1.00 44.19 74 ILE A N 1
ATOM 602 C CA . ILE A 1 74 ? -17.284 7.810 -17.661 1.00 44.19 74 ILE A CA 1
ATOM 603 C C . ILE A 1 74 ? -18.304 8.094 -18.763 1.00 44.19 74 ILE A C 1
ATOM 605 O O . ILE A 1 74 ? -19.478 7.749 -18.625 1.00 44.19 74 ILE A O 1
ATOM 609 N N . LYS A 1 75 ? -17.850 8.709 -19.859 1.00 44.47 75 LYS A N 1
ATOM 610 C CA . LYS A 1 75 ? -18.661 8.970 -21.050 1.00 44.47 75 LYS A CA 1
ATOM 611 C C . LYS A 1 75 ? -18.395 7.892 -22.098 1.00 44.47 75 LYS A C 1
ATOM 613 O O . LYS A 1 75 ? -17.246 7.692 -22.487 1.00 44.47 75 LYS A O 1
ATOM 618 N N . ARG A 1 76 ? -19.446 7.209 -22.543 1.00 50.62 76 ARG A N 1
ATOM 619 C CA . ARG A 1 76 ? -19.396 6.217 -23.623 1.00 50.62 76 ARG A CA 1
ATOM 620 C C . ARG A 1 76 ? -19.301 6.891 -24.990 1.00 50.62 76 ARG A C 1
ATOM 622 O O . ARG A 1 76 ? -19.689 8.048 -25.155 1.00 50.62 76 ARG A O 1
ATOM 629 N N . ASP A 1 77 ? -18.853 6.133 -25.988 1.00 54.78 77 ASP A N 1
ATOM 630 C CA . ASP A 1 77 ? -18.759 6.592 -27.382 1.00 54.78 77 ASP A CA 1
ATOM 631 C C . ASP A 1 77 ? -20.130 6.972 -27.975 1.00 54.78 77 ASP A C 1
ATOM 633 O O . ASP A 1 77 ? -20.213 7.821 -28.859 1.00 54.78 77 ASP A O 1
ATOM 637 N N . ASN A 1 78 ? -21.222 6.404 -27.446 1.00 65.06 78 ASN A N 1
ATOM 638 C CA . ASN A 1 78 ? -22.604 6.751 -27.802 1.00 65.06 78 ASN A CA 1
ATOM 639 C C . ASN A 1 78 ? -23.128 8.024 -27.096 1.00 65.06 78 ASN A C 1
ATOM 641 O O . ASN A 1 78 ? -24.274 8.413 -27.300 1.00 65.06 78 ASN A O 1
ATOM 645 N N . GLY A 1 79 ? -22.304 8.677 -26.271 1.00 54.72 79 GLY A N 1
ATOM 646 C CA . GLY A 1 79 ? -22.656 9.892 -25.538 1.00 54.72 79 GLY A CA 1
ATOM 647 C C . GLY A 1 79 ? -23.348 9.668 -24.192 1.00 54.72 79 GLY A C 1
ATOM 648 O O . GLY A 1 79 ? -23.553 10.649 -23.475 1.00 54.72 79 GLY A O 1
ATOM 649 N N . GLU A 1 80 ? -23.663 8.425 -23.824 1.00 45.41 80 GLU A N 1
ATOM 650 C CA . GLU A 1 80 ? -24.294 8.088 -22.546 1.00 45.41 80 GLU A CA 1
ATOM 651 C C . GLU A 1 80 ? -23.275 8.010 -21.403 1.00 45.41 80 GLU A C 1
ATOM 653 O O . GLU A 1 80 ? -22.094 7.702 -21.590 1.00 45.41 80 GLU A O 1
ATOM 658 N N . TRP A 1 81 ? -23.749 8.294 -20.193 1.00 44.94 81 TRP A N 1
ATOM 659 C CA . TRP A 1 81 ? -22.980 8.143 -18.964 1.00 44.94 81 TRP A CA 1
ATOM 660 C C . TRP A 1 81 ? -23.399 6.836 -18.300 1.00 44.94 81 TRP A C 1
ATOM 662 O O . TRP A 1 81 ? -24.558 6.690 -17.924 1.00 44.94 81 TRP A O 1
ATOM 672 N N . GLU A 1 82 ? -22.472 5.896 -18.141 1.00 41.81 82 GLU A N 1
ATOM 673 C CA . GLU A 1 82 ? -22.754 4.625 -17.470 1.00 41.81 82 GLU A CA 1
ATOM 674 C C . GLU A 1 82 ? -21.604 4.279 -16.530 1.00 41.81 82 GLU A C 1
ATOM 676 O O . GLU A 1 82 ? -20.435 4.279 -16.924 1.00 41.81 82 GLU A O 1
ATOM 681 N N . GLY A 1 83 ? -21.937 4.001 -15.273 1.00 43.91 83 GLY A N 1
ATOM 682 C CA . GLY A 1 83 ? -20.981 3.548 -14.278 1.00 43.91 83 GLY A CA 1
ATOM 683 C C . GLY A 1 83 ? -20.968 2.032 -14.224 1.00 43.91 83 GLY A C 1
ATOM 684 O O . GLY A 1 83 ? -21.684 1.460 -13.421 1.00 43.91 83 GLY A O 1
ATOM 685 N N . PHE A 1 84 ? -20.121 1.386 -15.021 1.00 48.53 84 PHE A N 1
ATOM 686 C CA . PHE A 1 84 ? -19.582 0.099 -14.590 1.00 48.53 84 PHE A CA 1
ATOM 687 C C . PHE A 1 84 ? -18.470 0.450 -13.603 1.00 48.53 84 PHE A C 1
ATOM 689 O O . PHE A 1 84 ? -17.522 1.142 -13.986 1.00 48.53 84 PHE A O 1
ATOM 696 N N . GLY A 1 85 ? -18.620 0.101 -12.323 1.00 57.56 85 GLY A N 1
ATOM 697 C CA . GLY A 1 85 ? -17.768 0.656 -11.266 1.00 57.56 85 GLY A CA 1
ATOM 698 C C . GLY A 1 85 ? -16.275 0.562 -11.615 1.00 57.56 85 GLY A C 1
ATOM 699 O O . GLY A 1 85 ? -15.770 -0.533 -11.867 1.00 57.56 85 GLY A O 1
ATOM 700 N N . ASN A 1 86 ? -15.556 1.698 -11.626 1.00 62.91 86 ASN A N 1
ATOM 701 C CA . ASN A 1 86 ? -14.126 1.769 -11.986 1.00 62.91 86 ASN A CA 1
ATOM 702 C C . ASN A 1 86 ? -13.296 0.681 -11.284 1.00 62.91 86 ASN A C 1
ATOM 704 O O . ASN A 1 86 ? -12.430 0.046 -11.886 1.00 62.91 86 ASN A O 1
ATOM 708 N N . VAL A 1 87 ? -13.601 0.422 -10.012 1.00 63.94 87 VAL A N 1
ATOM 709 C CA . VAL A 1 87 ? -12.935 -0.608 -9.214 1.00 63.94 87 VAL A CA 1
ATOM 710 C C . VAL A 1 87 ? -13.236 -2.013 -9.741 1.00 63.94 87 VAL A C 1
ATOM 712 O O . VAL A 1 87 ? -12.304 -2.787 -9.953 1.00 63.94 87 VAL A O 1
ATOM 715 N N . GLY A 1 88 ? -14.504 -2.339 -10.008 1.00 55.75 88 GLY A N 1
ATOM 716 C CA . GLY A 1 88 ? -14.929 -3.658 -10.485 1.00 55.75 88 GLY A CA 1
ATOM 717 C C . GLY A 1 88 ? -14.332 -4.011 -11.850 1.00 55.75 88 GLY A C 1
ATOM 718 O O . GLY A 1 88 ? -13.721 -5.072 -12.000 1.00 55.75 88 GLY A O 1
ATOM 719 N N . LEU A 1 89 ? -14.401 -3.088 -12.820 1.00 60.97 89 LEU A N 1
ATOM 720 C CA . LEU A 1 89 ? -13.854 -3.296 -14.168 1.00 60.97 89 LEU A CA 1
ATOM 721 C C . LEU A 1 89 ? -12.350 -3.548 -14.152 1.00 60.97 89 LEU A C 1
ATOM 723 O O . LEU A 1 89 ? -11.858 -4.506 -14.754 1.00 60.97 89 LEU A O 1
ATOM 727 N N . HIS A 1 90 ? -11.600 -2.656 -13.503 1.00 65.12 90 HIS A N 1
ATOM 728 C CA . HIS A 1 90 ? -10.147 -2.740 -13.506 1.00 65.12 90 HIS A CA 1
ATOM 729 C C . HIS A 1 90 ? -9.666 -3.961 -12.721 1.00 65.12 90 HIS A C 1
ATOM 731 O O . HIS A 1 90 ? -8.760 -4.646 -13.197 1.00 65.12 90 HIS A O 1
ATOM 737 N N . SER A 1 91 ? -10.317 -4.294 -11.602 1.00 61.28 91 SER A N 1
ATOM 738 C CA . SER A 1 91 ? -10.020 -5.507 -10.831 1.00 61.28 91 SER A CA 1
ATOM 739 C C . SER A 1 91 ? -10.198 -6.761 -11.683 1.00 61.28 91 SER A C 1
ATOM 741 O O . SER A 1 91 ? -9.261 -7.550 -11.805 1.00 61.28 91 SER A O 1
ATOM 743 N N . MET A 1 92 ? -11.340 -6.902 -12.369 1.00 58.47 92 MET A N 1
ATOM 744 C CA . MET A 1 92 ? -11.596 -8.034 -13.265 1.00 58.47 92 MET A CA 1
ATOM 745 C C . MET A 1 92 ? -10.556 -8.120 -14.392 1.00 58.47 92 MET A C 1
ATOM 747 O O . MET A 1 92 ? -10.025 -9.195 -14.663 1.00 58.47 92 MET A O 1
ATOM 751 N N . ARG A 1 93 ? -10.214 -6.990 -15.030 1.00 59.94 93 ARG A N 1
ATOM 752 C CA . ARG A 1 93 ? -9.217 -6.948 -16.115 1.00 59.94 93 ARG A CA 1
ATOM 753 C C . ARG A 1 93 ? -7.831 -7.397 -15.661 1.00 59.94 93 ARG A C 1
ATOM 755 O O . ARG A 1 93 ? -7.159 -8.109 -16.408 1.00 59.94 93 ARG A O 1
ATOM 762 N N . TYR A 1 94 ? -7.383 -6.965 -14.482 1.00 61.19 94 TYR A N 1
ATOM 763 C CA . TYR A 1 94 ? -6.082 -7.372 -13.954 1.00 61.19 94 TYR A CA 1
ATOM 764 C C . TYR A 1 94 ? -6.089 -8.839 -13.533 1.00 61.19 94 TYR A C 1
ATOM 766 O O . TYR A 1 94 ? -5.204 -9.576 -13.954 1.00 61.19 94 TYR A O 1
ATOM 774 N N . LEU A 1 95 ? -7.112 -9.287 -12.802 1.00 61.16 95 LEU A N 1
ATOM 775 C CA . LEU A 1 95 ? -7.260 -10.687 -12.399 1.00 61.16 95 LEU A CA 1
ATOM 776 C C . LEU A 1 95 ? -7.277 -11.627 -13.615 1.00 61.16 95 LEU A C 1
ATOM 778 O O . LEU A 1 95 ? -6.508 -12.585 -13.656 1.00 61.16 95 LEU A O 1
ATOM 782 N N . HIS A 1 96 ? -8.057 -11.303 -14.651 1.00 56.84 96 HIS A N 1
ATOM 783 C CA . HIS A 1 96 ? -8.104 -12.077 -15.894 1.00 56.84 96 HIS A CA 1
ATOM 784 C C . HIS A 1 96 ? -6.763 -12.100 -16.633 1.00 56.84 96 HIS A C 1
ATOM 786 O O . HIS A 1 96 ? -6.338 -13.143 -17.124 1.00 56.84 96 HIS A O 1
ATOM 792 N N . ARG A 1 97 ? -6.045 -10.969 -16.680 1.00 58.19 97 ARG A N 1
ATOM 793 C CA . ARG A 1 97 ? -4.695 -10.916 -17.265 1.00 58.19 97 ARG A CA 1
ATOM 794 C C . ARG A 1 97 ? -3.716 -11.853 -16.549 1.00 58.19 97 ARG A C 1
ATOM 796 O O . ARG A 1 97 ? -2.814 -12.371 -17.197 1.00 58.19 97 ARG A O 1
ATOM 803 N N . PHE A 1 98 ? -3.898 -12.068 -15.248 1.00 65.38 98 PHE A N 1
ATOM 804 C CA . PHE A 1 98 ? -3.107 -13.004 -14.447 1.00 65.38 98 PHE A CA 1
ATOM 805 C C . PHE A 1 98 ? -3.715 -14.418 -14.373 1.00 65.38 98 PHE A C 1
ATOM 807 O O . PHE A 1 98 ? -3.279 -15.224 -13.558 1.00 65.38 98 PHE A O 1
ATOM 814 N N . GLY A 1 99 ? -4.681 -14.741 -15.241 1.00 59.28 99 GLY A N 1
ATOM 815 C CA . GLY A 1 99 ? -5.217 -16.095 -15.412 1.00 59.28 99 GLY A CA 1
ATOM 816 C C . GLY A 1 99 ? -6.434 -16.438 -14.551 1.00 59.28 99 GLY A C 1
ATOM 817 O O . GLY A 1 99 ? -6.920 -17.564 -14.627 1.00 59.28 99 GLY A O 1
ATOM 818 N N . ALA A 1 100 ? -6.960 -15.501 -13.755 1.00 60.16 100 ALA A N 1
ATOM 819 C CA . ALA A 1 100 ? -8.189 -15.732 -13.002 1.00 60.16 100 ALA A CA 1
ATOM 820 C C . ALA A 1 100 ? -9.422 -15.698 -13.918 1.00 60.16 100 ALA A C 1
ATOM 822 O O . ALA A 1 100 ? -9.504 -14.915 -14.865 1.00 60.16 100 ALA A O 1
ATOM 823 N N . LYS A 1 101 ? -10.424 -16.517 -13.605 1.00 54.75 101 LYS A N 1
ATOM 824 C CA . LYS A 1 101 ? -11.666 -16.597 -14.373 1.00 54.75 101 LYS A CA 1
ATOM 825 C C . LYS A 1 101 ? -12.790 -15.848 -13.664 1.00 54.75 101 LYS A C 1
ATOM 827 O O . LYS A 1 101 ? -13.055 -16.103 -12.495 1.00 54.75 101 LYS A O 1
ATOM 832 N N . CYS A 1 102 ? -13.455 -14.935 -14.370 1.00 54.34 102 CYS A N 1
ATOM 833 C CA . CYS A 1 102 ? -14.663 -14.288 -13.865 1.00 54.34 102 CYS A CA 1
ATOM 834 C C . CYS A 1 102 ? -15.860 -15.221 -14.081 1.00 54.34 102 CYS A C 1
ATOM 836 O O . CYS A 1 102 ? -16.118 -15.629 -15.211 1.00 54.34 102 CYS A O 1
ATOM 838 N N . VAL A 1 103 ? -16.554 -15.564 -12.996 1.00 56.78 103 VAL A N 1
ATOM 839 C CA . VAL A 1 103 ? -17.694 -16.501 -13.004 1.00 56.78 103 VAL A CA 1
ATOM 840 C C . VAL A 1 103 ? -19.039 -15.795 -12.813 1.00 56.78 103 VAL A C 1
ATOM 842 O O . VAL A 1 103 ? -20.087 -16.352 -13.126 1.00 56.78 103 VAL A O 1
ATOM 845 N N . GLY A 1 104 ? -19.019 -14.547 -12.341 1.00 47.94 104 GLY A N 1
ATOM 846 C CA . GLY A 1 104 ? -20.208 -13.722 -12.193 1.00 47.94 104 GLY A CA 1
ATOM 847 C C . GLY A 1 104 ? -19.879 -12.256 -11.929 1.00 47.94 104 GLY A C 1
ATOM 848 O O . GLY A 1 104 ? -18.808 -11.929 -11.413 1.00 47.94 104 GLY A O 1
ATOM 849 N N . VAL A 1 105 ? -20.811 -11.384 -12.305 1.00 49.66 105 VAL A N 1
ATOM 850 C CA . VAL A 1 105 ? -20.756 -9.932 -12.097 1.00 49.66 105 VAL A CA 1
ATOM 851 C C . VAL A 1 105 ? -22.118 -9.491 -11.581 1.00 49.66 105 VAL A C 1
ATOM 853 O O . VAL A 1 105 ? -23.133 -9.792 -12.204 1.00 49.66 105 VAL A O 1
ATOM 856 N N . GLY A 1 106 ? -22.138 -8.801 -10.443 1.00 44.94 106 GLY A N 1
ATOM 857 C CA . GLY A 1 106 ? -23.342 -8.212 -9.863 1.00 44.94 106 GLY A CA 1
ATOM 858 C C . GLY A 1 106 ? -23.295 -6.692 -9.927 1.00 44.94 106 GLY A C 1
ATOM 859 O O . GLY A 1 106 ? -22.257 -6.103 -9.634 1.00 44.94 106 GLY A O 1
ATOM 860 N N . GLU A 1 107 ? -24.419 -6.085 -10.289 1.00 52.97 107 GLU A N 1
ATOM 861 C CA . GLU A 1 107 ? -24.679 -4.646 -10.259 1.00 52.97 107 GLU A CA 1
ATOM 862 C C . GLU A 1 107 ? -26.011 -4.365 -9.546 1.00 52.97 107 GLU A C 1
ATOM 864 O O . GLU A 1 107 ? -26.753 -5.286 -9.189 1.00 52.97 107 GLU A O 1
ATOM 869 N N . ILE A 1 108 ? -26.321 -3.084 -9.327 1.00 47.69 108 ILE A N 1
ATOM 870 C CA . ILE A 1 108 ? -27.530 -2.662 -8.597 1.00 47.69 108 ILE A CA 1
ATOM 871 C C . ILE A 1 108 ? -28.838 -3.205 -9.203 1.00 47.69 108 ILE A C 1
ATOM 873 O O . ILE A 1 108 ? -29.789 -3.467 -8.467 1.00 47.69 108 ILE A O 1
ATOM 877 N N . ASP A 1 109 ? -28.864 -3.429 -10.519 1.00 44.44 109 ASP A N 1
ATOM 878 C CA . ASP A 1 109 ? -30.051 -3.866 -11.264 1.00 44.44 109 ASP A CA 1
ATOM 879 C C . ASP A 1 109 ? -30.112 -5.389 -11.488 1.00 44.44 109 ASP A C 1
ATOM 881 O O . ASP A 1 109 ? -31.075 -5.899 -12.065 1.00 44.44 109 ASP A O 1
ATOM 885 N N . GLY A 1 110 ? -29.106 -6.140 -11.029 1.00 34.75 110 GLY A N 1
ATOM 886 C CA . GLY A 1 110 ? -29.067 -7.595 -11.159 1.00 34.75 110 GLY A CA 1
ATOM 887 C C . GLY A 1 110 ? -27.659 -8.164 -11.293 1.00 34.75 110 GLY A C 1
ATOM 888 O O . GLY A 1 110 ? -26.667 -7.442 -11.339 1.00 34.75 110 GLY A O 1
ATOM 889 N N . ALA A 1 111 ? -27.565 -9.491 -11.367 1.00 47.53 111 ALA A N 1
ATOM 890 C CA . ALA A 1 111 ? -26.301 -10.199 -11.528 1.00 47.53 111 ALA A CA 1
ATOM 891 C C . ALA A 1 111 ? -26.354 -11.171 -12.707 1.00 47.53 111 ALA A C 1
ATOM 893 O O . ALA A 1 111 ? -27.376 -11.808 -12.960 1.00 47.53 111 ALA A O 1
ATOM 894 N N . ILE A 1 112 ? -25.229 -11.299 -13.402 1.00 40.66 112 ILE A N 1
ATOM 895 C CA . ILE A 1 112 ? -25.004 -12.306 -14.436 1.00 40.66 112 ILE A CA 1
ATOM 896 C C . ILE A 1 112 ? -24.029 -13.362 -13.913 1.00 40.66 112 ILE A C 1
ATOM 898 O O . ILE A 1 112 ? -23.058 -13.039 -13.228 1.00 40.66 112 ILE A O 1
ATOM 902 N N . TYR A 1 113 ? -24.289 -14.626 -14.240 1.00 54.09 113 TYR A N 1
ATOM 903 C CA . TYR A 1 113 ? -23.484 -15.781 -13.839 1.00 54.09 113 TYR A CA 1
ATOM 904 C C . TYR A 1 113 ? -23.305 -16.719 -15.036 1.00 54.09 113 TYR A C 1
ATOM 906 O O . TYR A 1 113 ? -24.253 -16.936 -15.791 1.00 54.09 113 TYR A O 1
ATOM 914 N N . ASN A 1 114 ? -22.103 -17.270 -15.219 1.00 50.22 114 ASN A N 1
ATOM 915 C CA . ASN A 1 114 ? -21.833 -18.263 -16.258 1.00 50.22 114 ASN A CA 1
ATOM 916 C C . ASN A 1 114 ? -20.941 -19.387 -15.715 1.00 50.22 114 ASN A C 1
ATOM 918 O O . ASN A 1 114 ? -19.766 -19.158 -15.442 1.00 50.22 114 ASN A O 1
ATOM 922 N N . ALA A 1 115 ? -21.511 -20.593 -15.625 1.00 52.31 115 ALA A N 1
ATOM 923 C CA . ALA A 1 115 ? -20.888 -21.796 -15.075 1.00 52.31 115 ALA A CA 1
ATOM 924 C C . ALA A 1 115 ? -19.821 -22.447 -15.971 1.00 52.31 115 ALA A C 1
ATOM 926 O O . ALA A 1 115 ? -19.067 -23.287 -15.486 1.00 52.31 115 ALA A O 1
ATOM 927 N N . ASP A 1 116 ? -19.676 -22.049 -17.241 1.00 59.00 116 ASP A N 1
ATOM 928 C CA . ASP A 1 116 ? -18.615 -22.591 -18.100 1.00 59.00 116 ASP A CA 1
ATOM 929 C C . ASP A 1 116 ? -17.213 -22.126 -17.669 1.00 59.00 116 ASP A C 1
ATOM 931 O O . ASP A 1 116 ? -16.221 -22.517 -18.284 1.00 59.00 116 ASP A O 1
ATOM 935 N N . GLY A 1 117 ? -17.088 -21.351 -16.576 1.00 53.06 117 GLY A N 1
ATOM 936 C CA . GLY A 1 117 ? -16.326 -21.778 -15.382 1.00 53.06 117 GLY A CA 1
ATOM 937 C C . GLY A 1 117 ? -17.136 -21.497 -14.113 1.00 53.06 117 GLY A C 1
ATOM 938 O O . GLY A 1 117 ? -17.705 -20.423 -14.001 1.00 53.06 117 GLY A O 1
ATOM 939 N N . ILE A 1 118 ? -17.271 -22.393 -13.135 1.00 42.69 118 ILE A N 1
ATOM 940 C CA . ILE A 1 118 ? -16.412 -23.479 -12.624 1.00 42.69 118 ILE A CA 1
ATOM 941 C C . ILE A 1 118 ? -17.151 -24.844 -12.618 1.00 42.69 118 ILE A C 1
ATOM 943 O O . ILE A 1 118 ? -18.364 -24.886 -12.432 1.00 42.69 118 ILE A O 1
ATOM 947 N N . ASP A 1 119 ? -16.395 -25.950 -12.742 1.00 41.16 119 ASP A N 1
ATOM 948 C CA . ASP A 1 119 ? -16.810 -27.332 -12.418 1.00 41.16 119 ASP A CA 1
ATOM 949 C C . ASP A 1 119 ? -17.205 -27.437 -10.925 1.00 41.16 119 ASP A C 1
ATOM 951 O O . ASP A 1 119 ? -16.368 -27.134 -10.068 1.00 41.16 119 ASP A O 1
ATOM 955 N N . PRO A 1 120 ? -18.426 -27.895 -10.577 1.00 39.03 120 PRO A N 1
ATOM 956 C CA . PRO A 1 120 ? -18.918 -27.980 -9.197 1.00 39.03 120 PRO A CA 1
ATOM 957 C C . PRO A 1 120 ? -17.976 -28.694 -8.216 1.00 39.03 120 PRO A C 1
ATOM 959 O O . PRO A 1 120 ? -18.014 -28.414 -7.020 1.00 39.03 120 PRO A O 1
ATOM 962 N N . LYS A 1 121 ? -17.104 -29.582 -8.708 1.00 37.25 121 LYS A N 1
ATOM 963 C CA . LYS A 1 121 ? -16.159 -30.356 -7.896 1.00 37.25 121 LYS A CA 1
ATOM 964 C C . LYS A 1 121 ? -14.894 -29.583 -7.493 1.00 37.25 121 LYS A C 1
ATOM 966 O O . LYS A 1 121 ? -14.156 -30.049 -6.636 1.00 37.25 121 LYS A O 1
ATOM 971 N N . GLN A 1 122 ? -14.641 -28.406 -8.074 1.00 39.91 122 GLN A N 1
ATOM 972 C CA . GLN A 1 122 ? -13.515 -27.530 -7.705 1.00 39.91 122 GLN A CA 1
ATOM 973 C C . GLN A 1 122 ? -13.874 -26.523 -6.598 1.00 39.91 122 GLN A C 1
ATOM 975 O O . GLN A 1 122 ? -12.985 -25.882 -6.051 1.00 39.91 122 GLN A O 1
ATOM 980 N N . LEU A 1 123 ? -15.155 -26.377 -6.243 1.00 38.06 123 LEU A N 1
ATOM 981 C CA . LEU A 1 123 ? -15.624 -25.413 -5.238 1.00 38.06 123 LEU A CA 1
ATOM 982 C C . LEU A 1 123 ? -15.451 -25.902 -3.788 1.00 38.06 123 LEU A C 1
ATOM 984 O O . LEU A 1 123 ? -15.342 -25.070 -2.893 1.00 38.06 123 LEU A O 1
ATOM 988 N N . GLU A 1 124 ? -15.364 -27.217 -3.556 1.00 38.47 124 GLU A N 1
ATOM 989 C CA . GLU A 1 124 ? -15.141 -27.795 -2.216 1.00 38.47 124 GLU A CA 1
ATOM 990 C C . GLU A 1 124 ? -13.723 -27.534 -1.663 1.00 38.47 124 GLU A C 1
ATOM 992 O O . GLU A 1 124 ? -13.554 -27.496 -0.446 1.00 38.47 124 GLU A O 1
ATOM 997 N N . ASP A 1 125 ? -12.731 -27.261 -2.525 1.00 39.59 125 ASP A N 1
ATOM 998 C CA . ASP A 1 125 ? -11.335 -26.987 -2.128 1.00 39.59 125 ASP A CA 1
ATOM 999 C C . ASP A 1 125 ? -10.945 -25.492 -2.184 1.00 39.59 125 ASP A C 1
ATOM 1001 O O . ASP A 1 125 ? -9.874 -25.096 -1.705 1.00 39.59 125 ASP A O 1
ATOM 1005 N N . TYR A 1 126 ? -11.792 -24.623 -2.750 1.00 43.75 126 TYR A N 1
ATOM 1006 C CA . TYR A 1 126 ? -11.519 -23.185 -2.814 1.00 43.75 126 TYR A CA 1
ATOM 1007 C C . TYR A 1 126 ? -11.930 -22.507 -1.506 1.00 43.75 126 TYR A C 1
ATOM 1009 O O . TYR A 1 126 ? -13.105 -22.242 -1.256 1.00 43.75 126 TYR A O 1
ATOM 1017 N N . LYS A 1 127 ? -10.943 -22.130 -0.685 1.00 51.34 127 LYS A N 1
ATOM 1018 C CA . LYS A 1 127 ? -11.165 -21.125 0.363 1.00 51.34 127 LYS A CA 1
ATOM 1019 C C . LYS A 1 127 ? -11.710 -19.858 -0.294 1.00 51.34 127 LYS A C 1
ATOM 1021 O O . LYS A 1 127 ? -10.997 -19.219 -1.069 1.00 51.34 127 LYS A O 1
ATOM 1026 N N . LEU A 1 128 ? -12.958 -19.498 0.008 1.00 63.66 128 LEU A N 1
ATOM 1027 C CA . LEU A 1 128 ? -13.517 -18.218 -0.411 1.00 63.66 128 LEU A CA 1
ATOM 1028 C C . LEU A 1 128 ? -12.623 -17.093 0.130 1.00 63.66 128 LEU A C 1
ATOM 1030 O O . LEU A 1 128 ? -12.317 -17.036 1.323 1.00 63.66 128 LEU A O 1
ATOM 1034 N N . ILE A 1 129 ? -12.195 -16.208 -0.767 1.00 75.88 129 ILE A N 1
ATOM 1035 C CA . ILE A 1 129 ? -11.518 -14.959 -0.426 1.00 75.88 129 ILE A CA 1
ATOM 1036 C C . ILE A 1 129 ? -12.462 -13.831 -0.811 1.00 75.88 129 ILE A C 1
ATOM 1038 O O . ILE A 1 129 ? -12.900 -13.745 -1.959 1.00 75.88 129 ILE A O 1
ATOM 1042 N N . ILE A 1 130 ? -12.749 -12.955 0.142 1.00 80.94 130 ILE A N 1
ATOM 1043 C CA . ILE A 1 130 ? -13.500 -11.727 -0.090 1.00 80.94 130 ILE A CA 1
ATOM 1044 C C . ILE A 1 130 ? -12.489 -10.602 -0.267 1.00 80.94 130 ILE A C 1
ATOM 1046 O O . ILE A 1 130 ? -11.657 -10.354 0.601 1.00 80.94 130 ILE A O 1
ATOM 1050 N N . ALA A 1 131 ? -12.545 -9.933 -1.413 1.00 83.62 131 ALA A N 1
ATOM 1051 C CA . ALA A 1 131 ? -11.637 -8.858 -1.776 1.00 83.62 131 ALA A CA 1
ATOM 1052 C C . ALA A 1 131 ? -12.431 -7.545 -1.859 1.00 83.62 131 ALA A C 1
ATOM 1054 O O . ALA A 1 131 ? -13.154 -7.304 -2.826 1.00 83.62 131 ALA A O 1
ATOM 1055 N N . GLU A 1 132 ? -12.336 -6.706 -0.827 1.00 85.50 132 GLU A N 1
ATOM 1056 C CA . GLU A 1 132 ? -13.157 -5.498 -0.715 1.00 85.50 132 GLU A CA 1
ATOM 1057 C C . GLU A 1 132 ? -12.644 -4.347 -1.589 1.00 85.50 132 GLU A C 1
ATOM 1059 O O . GLU A 1 132 ? -11.769 -3.571 -1.209 1.00 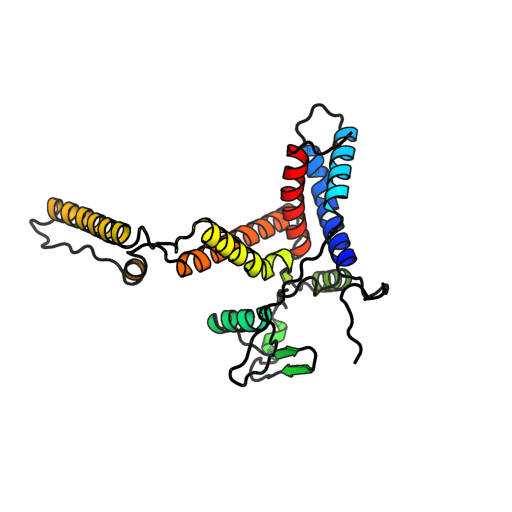85.50 132 GLU A O 1
ATOM 1064 N N . GLY A 1 133 ? -13.193 -4.232 -2.798 1.00 75.00 133 GLY A 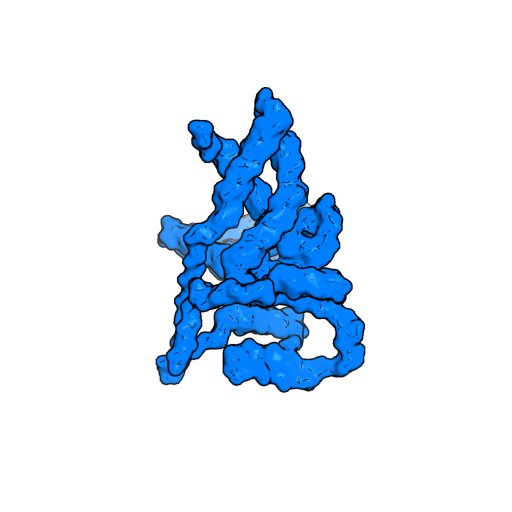N 1
ATOM 1065 C CA . GLY A 1 133 ? -12.934 -3.080 -3.664 1.00 75.00 133 GLY A CA 1
ATOM 1066 C C . GLY A 1 133 ? -13.712 -1.822 -3.252 1.00 75.00 133 GLY A C 1
ATOM 1067 O O . GLY A 1 133 ? -13.220 -0.706 -3.409 1.00 75.00 133 GLY A O 1
ATOM 1068 N N . ALA A 1 134 ? -14.927 -1.994 -2.732 1.00 76.75 134 ALA A N 1
ATOM 1069 C CA . ALA A 1 134 ? -15.754 -0.899 -2.225 1.00 76.75 134 ALA A CA 1
ATOM 1070 C C . ALA A 1 134 ? -15.334 -0.490 -0.803 1.00 76.75 134 ALA A C 1
ATOM 1072 O O . ALA A 1 134 ? -14.606 -1.222 -0.142 1.00 76.75 134 ALA A O 1
ATOM 1073 N N . ASN A 1 135 ? -15.805 0.668 -0.333 1.00 82.38 135 ASN A N 1
ATOM 1074 C CA . ASN A 1 135 ? -15.606 1.118 1.048 1.00 82.38 135 ASN A CA 1
ATOM 1075 C C . ASN A 1 135 ? -16.723 0.575 1.947 1.00 82.38 135 ASN A C 1
ATOM 1077 O O . ASN A 1 135 ? -17.897 0.825 1.676 1.00 82.38 135 ASN A O 1
ATOM 1081 N N . GLY A 1 136 ? -16.352 -0.137 3.009 1.00 84.94 136 GLY A N 1
ATOM 1082 C CA . GLY A 1 136 ? -17.248 -0.742 3.991 1.00 84.94 136 GLY A CA 1
ATOM 1083 C C . GLY A 1 136 ? -18.326 -1.671 3.419 1.00 84.94 136 GLY A C 1
ATOM 1084 O O . GLY A 1 136 ? -19.475 -1.526 3.826 1.00 84.94 136 GLY A O 1
ATOM 1085 N N . PRO A 1 137 ? -18.032 -2.596 2.481 1.00 82.81 137 PRO A N 1
ATOM 1086 C CA . PRO A 1 137 ? -19.061 -3.481 1.932 1.00 82.81 137 PRO A CA 1
ATOM 1087 C C . PRO A 1 137 ? -19.494 -4.584 2.913 1.00 82.81 137 PRO A C 1
ATOM 1089 O O . PRO A 1 137 ? -20.546 -5.186 2.715 1.00 82.81 137 PRO A O 1
ATOM 1092 N N . THR A 1 138 ? -18.695 -4.852 3.952 1.00 82.56 138 THR A N 1
ATOM 1093 C CA . THR A 1 138 ? -18.941 -5.901 4.950 1.00 82.56 138 THR A CA 1
ATOM 1094 C C . THR A 1 138 ? -19.230 -5.287 6.315 1.00 82.56 138 THR A C 1
ATOM 1096 O O . THR A 1 138 ? -18.416 -4.533 6.852 1.00 82.56 138 THR A O 1
ATOM 1099 N N . THR A 1 139 ? -20.367 -5.649 6.910 1.00 84.56 139 THR A N 1
ATOM 1100 C CA . THR A 1 139 ? -20.723 -5.235 8.273 1.00 84.56 139 THR A CA 1
ATOM 1101 C C . THR A 1 139 ? -19.891 -5.986 9.326 1.00 84.56 139 THR A C 1
ATOM 1103 O O . THR A 1 139 ? -19.409 -7.090 9.060 1.00 84.56 139 THR A O 1
ATOM 1106 N N . PRO A 1 140 ? -19.734 -5.451 10.553 1.00 85.62 140 PRO A N 1
ATOM 1107 C CA . PRO A 1 140 ? -19.003 -6.139 11.619 1.00 85.62 140 PRO A CA 1
ATOM 1108 C C . PRO A 1 140 ? -19.535 -7.532 11.971 1.00 85.62 140 PRO A C 1
ATOM 1110 O O . PRO A 1 140 ? -18.752 -8.404 12.337 1.00 85.62 140 PRO A O 1
ATOM 1113 N N . ASP A 1 141 ? -20.844 -7.761 11.855 1.00 79.94 141 ASP A N 1
ATOM 1114 C CA . ASP A 1 141 ? -21.426 -9.077 12.126 1.00 79.94 141 ASP A CA 1
ATOM 1115 C C . ASP A 1 141 ? -21.168 -10.067 10.988 1.00 79.94 141 ASP A C 1
ATOM 1117 O O . ASP A 1 141 ? -20.857 -11.227 11.254 1.00 79.94 141 ASP A O 1
ATOM 1121 N N . ALA A 1 142 ? -21.178 -9.611 9.731 1.00 81.94 142 ALA A N 1
ATOM 1122 C CA . ALA A 1 142 ? -20.754 -10.437 8.603 1.00 81.94 142 ALA A CA 1
ATOM 1123 C C . ALA A 1 142 ? -19.264 -10.819 8.706 1.00 81.94 142 ALA A C 1
ATOM 1125 O O . ALA A 1 142 ? -18.906 -11.966 8.455 1.00 81.94 142 ALA A O 1
ATOM 1126 N N . ASP A 1 143 ? -18.406 -9.894 9.152 1.00 86.69 143 ASP A N 1
ATOM 1127 C CA . ASP A 1 143 ? -16.975 -10.138 9.390 1.00 86.69 143 ASP A CA 1
ATOM 1128 C C . ASP A 1 143 ? -16.755 -11.275 10.412 1.00 86.69 143 ASP A C 1
ATOM 1130 O O . ASP A 1 143 ? -15.931 -12.159 10.176 1.00 86.69 143 ASP A O 1
ATOM 1134 N N . LYS A 1 144 ? -17.554 -11.334 11.493 1.00 85.94 144 LYS A N 1
ATOM 1135 C CA . LYS A 1 144 ? -17.526 -12.450 12.465 1.00 85.94 144 LYS A CA 1
ATOM 1136 C C . LYS A 1 144 ? -17.897 -13.781 11.817 1.00 85.94 144 LYS A C 1
ATOM 1138 O O . LYS A 1 144 ? -17.170 -14.757 11.983 1.00 85.94 144 LYS A O 1
ATOM 1143 N N . VAL A 1 145 ? -18.986 -13.808 11.045 1.00 83.56 145 VAL A N 1
ATOM 1144 C CA . VAL A 1 145 ? -19.430 -15.016 10.333 1.00 83.56 145 VAL A CA 1
ATOM 1145 C C . VAL A 1 145 ? -18.348 -15.493 9.362 1.00 83.56 145 VAL A C 1
ATOM 1147 O O . VAL A 1 145 ? -18.065 -16.687 9.293 1.00 83.56 145 VAL A O 1
ATOM 1150 N N . PHE A 1 146 ? -17.694 -14.586 8.635 1.00 86.31 146 PHE A N 1
ATOM 1151 C CA . PHE A 1 146 ? -16.602 -14.950 7.731 1.00 86.31 146 PHE A CA 1
ATOM 1152 C C . PHE A 1 146 ? -15.409 -15.552 8.474 1.00 86.31 146 PHE A C 1
ATOM 1154 O O . PHE A 1 146 ? -14.884 -16.577 8.037 1.00 86.31 146 PHE A O 1
ATOM 1161 N N . LEU A 1 147 ? -15.030 -14.987 9.621 1.00 86.00 147 LEU A N 1
ATOM 1162 C CA . LEU A 1 147 ? -13.960 -15.534 10.456 1.00 86.00 147 LEU A CA 1
ATOM 1163 C C . LEU A 1 147 ? -14.298 -16.934 10.989 1.00 86.00 147 LEU A C 1
ATOM 1165 O O . LEU A 1 147 ? -13.467 -17.835 10.877 1.00 86.00 147 LEU A O 1
ATOM 1169 N N . GLU A 1 148 ? -15.516 -17.143 11.497 1.00 86.69 148 GLU A N 1
ATOM 1170 C CA . GLU A 1 148 ? -15.997 -18.454 11.968 1.00 86.69 148 GLU A CA 1
ATOM 1171 C C . GLU A 1 148 ? -15.973 -19.513 10.855 1.00 86.69 148 GLU A C 1
ATOM 1173 O O . GLU A 1 148 ? -15.648 -20.676 11.099 1.00 86.69 148 GLU A O 1
ATOM 1178 N N . ASN A 1 149 ? -16.245 -19.099 9.615 1.00 82.06 149 ASN A N 1
ATOM 1179 C CA . ASN A 1 149 ? -16.233 -19.963 8.436 1.00 82.06 149 ASN A CA 1
ATOM 1180 C C 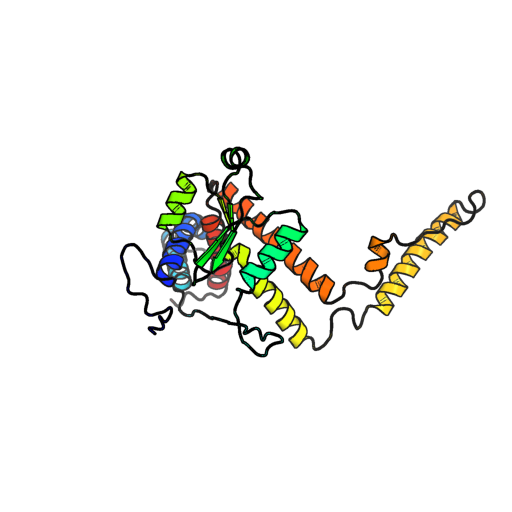. ASN A 1 149 ? -14.860 -20.048 7.737 1.00 82.06 149 ASN A C 1
ATOM 1182 O O . ASN A 1 149 ? -14.767 -20.597 6.640 1.00 82.06 149 ASN A O 1
ATOM 1186 N N . ASN A 1 150 ? -13.780 -19.538 8.345 1.00 82.75 150 ASN A N 1
ATOM 1187 C CA . ASN A 1 150 ? -12.428 -19.511 7.765 1.00 82.75 150 ASN A CA 1
ATOM 1188 C C . ASN A 1 150 ? -12.339 -18.834 6.377 1.00 82.75 150 ASN A C 1
ATOM 1190 O O . ASN A 1 150 ? -11.477 -19.177 5.559 1.00 82.75 150 ASN A O 1
ATOM 1194 N N . VAL A 1 151 ? -13.210 -17.859 6.119 1.00 80.62 151 VAL A N 1
ATOM 1195 C CA . VAL A 1 151 ? -13.213 -17.031 4.910 1.00 80.62 151 VAL A CA 1
ATOM 1196 C C . VAL A 1 151 ? -12.272 -15.853 5.128 1.00 80.62 151 VAL A C 1
ATOM 1198 O O . VAL A 1 151 ? -12.413 -15.083 6.077 1.00 80.62 151 VAL A O 1
ATOM 1201 N N . MET A 1 152 ? -11.287 -15.702 4.244 1.00 84.56 152 MET A N 1
ATOM 1202 C CA . MET A 1 152 ? -10.337 -14.594 4.336 1.00 84.56 152 MET A CA 1
ATOM 1203 C C . MET A 1 152 ? -10.945 -13.340 3.713 1.00 84.56 152 MET A C 1
ATOM 1205 O O . MET A 1 152 ? -11.241 -13.325 2.519 1.00 84.56 152 MET A O 1
ATOM 1209 N N . VAL A 1 153 ? -11.055 -12.269 4.497 1.00 88.50 153 VAL A N 1
ATOM 1210 C CA . VAL A 1 153 ? -11.437 -10.943 4.001 1.00 88.50 153 VAL A CA 1
ATOM 1211 C C . VAL A 1 153 ? -10.183 -10.086 3.853 1.00 88.50 153 VAL A C 1
ATOM 1213 O O . VAL A 1 153 ? -9.482 -9.815 4.827 1.00 88.50 153 VAL A O 1
ATOM 1216 N N . ILE A 1 154 ? -9.885 -9.653 2.630 1.00 92.69 154 ILE A N 1
ATOM 1217 C CA . ILE A 1 154 ? -8.864 -8.641 2.362 1.00 92.69 154 ILE A CA 1
ATOM 1218 C C . ILE A 1 154 ? -9.546 -7.274 2.500 1.00 92.69 154 ILE A C 1
ATOM 1220 O O . ILE A 1 154 ? -10.391 -6.946 1.662 1.00 92.69 154 ILE A O 1
ATOM 1224 N N . PRO A 1 155 ? -9.206 -6.489 3.538 1.00 95.06 155 PRO A N 1
ATOM 1225 C CA . PRO A 1 155 ? -10.001 -5.336 3.933 1.00 95.06 155 PRO A CA 1
ATOM 1226 C C . PRO A 1 155 ? -9.848 -4.169 2.957 1.00 95.06 155 PRO A C 1
ATOM 1228 O O . PRO A 1 155 ? -8.757 -3.907 2.435 1.00 95.06 155 PRO A O 1
ATOM 1231 N N . ASP A 1 156 ? -10.939 -3.434 2.787 1.00 91.50 156 ASP A N 1
ATOM 1232 C CA . ASP A 1 156 ? -11.073 -2.235 1.959 1.00 91.50 156 ASP A CA 1
ATOM 1233 C C . ASP A 1 156 ? -9.951 -1.212 2.178 1.00 91.50 156 ASP A C 1
ATOM 1235 O O . ASP A 1 156 ? -9.289 -0.809 1.220 1.00 91.50 156 ASP A O 1
ATOM 1239 N N . MET A 1 157 ? -9.645 -0.896 3.441 1.00 89.75 157 MET A N 1
ATOM 1240 C CA . MET A 1 157 ? -8.620 0.071 3.851 1.00 89.75 157 MET A CA 1
ATOM 1241 C C . MET A 1 157 ? -7.216 -0.228 3.310 1.00 89.75 157 MET A C 1
ATOM 1243 O O . MET A 1 157 ? -6.344 0.642 3.306 1.00 89.75 157 MET A O 1
ATOM 1247 N N . TYR A 1 158 ? -6.979 -1.472 2.892 1.00 95.00 158 TYR A N 1
ATOM 1248 C CA . TYR A 1 158 ? -5.771 -1.880 2.197 1.00 95.00 158 TYR A CA 1
ATOM 1249 C C . TYR A 1 158 ? -6.026 -2.056 0.702 1.00 95.00 158 TYR A C 1
ATOM 1251 O O . TYR A 1 158 ? -5.304 -1.476 -0.107 1.00 95.00 158 TYR A O 1
ATOM 1259 N N . LEU A 1 159 ? -7.019 -2.864 0.325 1.00 91.75 159 LEU A N 1
ATOM 1260 C CA . LEU A 1 159 ? -7.144 -3.357 -1.042 1.00 91.75 159 LEU A CA 1
ATOM 1261 C C . LEU A 1 159 ? -7.476 -2.249 -2.047 1.00 91.75 159 LEU A C 1
ATOM 1263 O O . LEU A 1 159 ? -6.924 -2.238 -3.149 1.00 91.75 159 LEU A O 1
ATOM 1267 N N . ASN A 1 160 ? -8.332 -1.297 -1.671 1.00 90.31 160 ASN A N 1
ATOM 1268 C CA . ASN A 1 160 ? -8.755 -0.216 -2.561 1.00 90.31 160 ASN A CA 1
ATOM 1269 C C . ASN A 1 160 ? -7.850 1.035 -2.489 1.00 90.31 160 ASN A C 1
ATOM 1271 O O . ASN A 1 160 ? -7.989 1.957 -3.299 1.00 90.31 160 ASN A O 1
ATOM 1275 N N . ALA A 1 161 ? -6.843 1.033 -1.603 1.00 91.06 161 ALA A N 1
ATOM 1276 C CA . ALA A 1 161 ? -5.923 2.153 -1.375 1.00 91.06 161 ALA A CA 1
ATOM 1277 C C . ALA A 1 161 ? -5.036 2.497 -2.589 1.00 91.06 161 ALA A C 1
ATOM 1279 O O . ALA A 1 161 ? -4.369 3.539 -2.612 1.00 91.06 161 ALA A O 1
ATOM 1280 N N . GLY A 1 162 ? -5.037 1.654 -3.626 1.00 87.69 162 GLY A N 1
ATOM 1281 C CA . GLY A 1 162 ? -4.345 1.925 -4.882 1.00 87.69 162 GLY A CA 1
ATOM 1282 C C . GLY A 1 162 ? -4.824 3.206 -5.570 1.00 87.69 162 GLY A C 1
ATOM 1283 O O . GLY A 1 162 ? -3.997 3.933 -6.118 1.00 87.69 162 GLY A O 1
ATOM 1284 N N . GLY A 1 163 ? -6.118 3.537 -5.474 1.00 84.19 163 GLY A N 1
ATOM 1285 C CA . GLY A 1 163 ? -6.657 4.790 -6.016 1.00 84.19 163 GLY A CA 1
ATOM 1286 C C . GLY A 1 163 ? -6.002 6.016 -5.376 1.00 84.19 163 GLY A C 1
ATOM 1287 O O . GLY A 1 163 ? -5.391 6.826 -6.067 1.00 84.19 163 GLY A O 1
ATOM 1288 N N . VAL A 1 164 ? -6.029 6.090 -4.041 1.00 86.88 164 VAL A N 1
ATOM 1289 C CA . VAL A 1 164 ? -5.412 7.187 -3.273 1.00 86.88 164 VAL A CA 1
ATOM 1290 C C . VAL A 1 164 ? -3.895 7.247 -3.488 1.00 86.88 164 VAL A C 1
ATOM 1292 O O . VAL A 1 164 ? -3.329 8.333 -3.591 1.00 86.88 164 VAL A O 1
ATOM 1295 N N . THR A 1 165 ? -3.233 6.094 -3.615 1.00 88.69 165 THR A N 1
ATOM 1296 C CA . THR A 1 165 ? -1.785 6.017 -3.877 1.00 88.69 165 THR A CA 1
ATOM 1297 C C . THR A 1 165 ? -1.416 6.668 -5.211 1.00 88.69 165 THR A C 1
ATOM 1299 O O . THR A 1 165 ? -0.473 7.454 -5.278 1.00 88.69 165 THR A O 1
ATOM 1302 N N . VAL A 1 166 ? -2.166 6.385 -6.279 1.00 88.06 166 VAL A N 1
ATOM 1303 C CA . VAL A 1 166 ? -1.890 6.974 -7.598 1.00 88.06 166 VAL A CA 1
ATOM 1304 C C . VAL A 1 166 ? -2.327 8.440 -7.659 1.00 88.06 166 VAL A C 1
ATOM 1306 O O . VAL A 1 166 ? -1.616 9.245 -8.256 1.00 88.06 166 VAL A O 1
ATOM 1309 N N . SER A 1 167 ? -3.405 8.830 -6.970 1.00 84.19 167 SER A N 1
ATOM 1310 C CA . SER A 1 167 ? -3.769 10.247 -6.808 1.00 84.19 167 SER A CA 1
ATOM 1311 C C . SER A 1 167 ? -2.682 11.049 -6.086 1.00 84.19 167 SER A C 1
ATOM 1313 O O . SER A 1 167 ? -2.420 12.199 -6.434 1.00 84.19 167 SER A O 1
ATOM 1315 N N . TYR A 1 168 ? -1.987 10.446 -5.118 1.00 89.00 168 TYR A N 1
ATOM 1316 C CA . TYR A 1 168 ? -0.824 11.071 -4.490 1.00 89.00 168 TYR A CA 1
ATOM 1317 C C . TYR A 1 168 ? 0.330 11.280 -5.487 1.00 89.00 168 TYR A C 1
ATOM 1319 O O . TYR A 1 168 ? 0.952 12.345 -5.493 1.00 89.00 168 TYR A O 1
ATOM 1327 N N . PHE A 1 169 ? 0.593 10.316 -6.376 1.00 89.69 169 PHE A N 1
ATOM 1328 C CA . PHE A 1 169 ? 1.595 10.482 -7.438 1.00 89.69 169 PHE A CA 1
ATOM 1329 C C . PHE A 1 169 ? 1.207 11.575 -8.440 1.00 89.69 169 PHE A C 1
ATOM 1331 O O . PHE A 1 169 ? 2.066 12.352 -8.858 1.00 89.69 169 PHE A O 1
ATOM 1338 N N . GLU A 1 170 ? -0.075 11.677 -8.791 1.00 85.62 170 GLU A N 1
ATOM 1339 C CA . GLU A 1 170 ? -0.595 12.761 -9.628 1.00 85.62 170 GLU A CA 1
ATOM 1340 C C . GLU A 1 170 ? -0.376 14.129 -8.970 1.00 85.62 170 GLU A C 1
ATOM 1342 O O . GLU A 1 170 ? 0.130 15.054 -9.606 1.00 85.62 170 GLU A O 1
ATOM 1347 N N . TRP A 1 171 ? -0.679 14.252 -7.676 1.00 88.00 171 TRP A N 1
ATOM 1348 C CA . TRP A 1 171 ? -0.438 15.482 -6.925 1.00 88.00 171 TRP A CA 1
ATOM 1349 C C . TRP A 1 171 ? 1.046 15.876 -6.920 1.00 88.00 171 TRP A C 1
ATOM 1351 O O . TRP A 1 171 ? 1.379 17.023 -7.227 1.00 88.00 171 TRP A O 1
ATOM 1361 N N . LEU A 1 172 ? 1.954 14.925 -6.666 1.00 85.75 172 LEU A N 1
ATOM 1362 C CA . LEU A 1 172 ? 3.400 15.167 -6.736 1.00 85.75 172 LEU A CA 1
ATOM 1363 C C . LEU A 1 172 ? 3.851 15.599 -8.135 1.00 85.75 172 LEU A C 1
ATOM 1365 O O . LEU A 1 172 ? 4.669 16.510 -8.268 1.00 85.75 172 LEU A O 1
ATOM 1369 N N . LYS A 1 173 ? 3.326 14.971 -9.189 1.00 86.62 173 LYS A N 1
ATOM 1370 C CA . LYS A 1 173 ? 3.611 15.369 -10.572 1.00 86.62 173 LYS A CA 1
ATOM 1371 C C . LYS A 1 173 ? 3.178 16.814 -10.827 1.00 86.62 173 LYS A C 1
ATOM 1373 O O . LYS A 1 173 ? 3.948 17.582 -11.402 1.00 86.62 173 LYS A O 1
ATOM 1378 N N . ASN A 1 174 ? 1.979 17.186 -10.381 1.00 85.31 174 ASN A N 1
ATOM 1379 C CA . ASN A 1 174 ? 1.433 18.528 -10.571 1.00 85.31 174 ASN A CA 1
ATOM 1380 C C . ASN A 1 174 ? 2.277 19.594 -9.863 1.00 85.31 174 ASN A C 1
ATOM 1382 O O . ASN A 1 174 ? 2.526 20.638 -10.455 1.00 85.31 174 ASN A O 1
ATOM 1386 N N . LEU A 1 175 ? 2.783 19.308 -8.658 1.00 88.06 175 LEU A N 1
ATOM 1387 C CA . LEU A 1 175 ? 3.705 20.200 -7.945 1.00 88.06 175 LEU A CA 1
ATOM 1388 C C . LEU A 1 175 ? 5.063 20.355 -8.639 1.00 88.06 175 LEU A C 1
ATOM 1390 O O . LEU A 1 175 ? 5.661 21.426 -8.599 1.00 88.06 175 LEU A O 1
ATOM 1394 N N . ASN A 1 176 ? 5.569 19.288 -9.259 1.00 84.88 176 ASN A N 1
ATOM 1395 C CA . ASN A 1 176 ? 6.872 19.311 -9.923 1.00 84.88 176 ASN A CA 1
ATOM 1396 C C . ASN A 1 176 ? 6.830 19.959 -11.314 1.00 84.88 176 ASN A C 1
ATOM 1398 O O . ASN A 1 176 ? 7.885 20.265 -11.863 1.00 84.88 176 ASN A O 1
ATOM 1402 N N . HIS A 1 177 ? 5.642 20.138 -11.904 1.00 88.19 177 HIS A N 1
ATOM 1403 C CA . HIS A 1 177 ? 5.433 20.721 -13.238 1.00 88.19 177 HIS A CA 1
ATOM 1404 C C . HIS A 1 177 ? 6.259 20.072 -14.371 1.00 88.19 177 HIS A C 1
ATOM 1406 O O . HIS A 1 177 ? 6.449 20.660 -15.438 1.00 88.19 177 HIS A O 1
ATOM 1412 N N . VAL A 1 178 ? 6.744 18.843 -14.170 1.00 84.88 178 VAL A N 1
ATOM 1413 C CA . VAL A 1 178 ? 7.612 18.119 -15.105 1.00 84.88 178 VAL A CA 1
ATOM 1414 C C . VAL A 1 178 ? 7.168 16.661 -15.181 1.00 84.88 178 VAL A C 1
ATOM 1416 O O . VAL A 1 178 ? 6.930 16.010 -14.167 1.00 84.88 178 VAL A O 1
ATOM 1419 N N . SER A 1 179 ? 7.076 16.125 -16.398 1.00 86.00 179 SER A N 1
ATOM 1420 C CA . SER A 1 179 ? 6.858 14.691 -16.615 1.00 86.00 179 SER A CA 1
ATOM 1421 C C . SER A 1 179 ? 8.073 13.888 -16.146 1.00 86.00 179 SER A C 1
ATOM 1423 O O . SER A 1 179 ? 9.202 14.195 -16.541 1.00 86.00 179 SER A O 1
ATOM 1425 N N . TYR A 1 180 ? 7.851 12.836 -15.354 1.00 85.94 180 TYR A N 1
ATOM 1426 C CA . TYR A 1 180 ? 8.927 11.962 -14.874 1.00 85.94 180 TYR A CA 1
ATOM 1427 C C . TYR A 1 180 ? 9.794 11.430 -16.026 1.00 85.94 180 TYR A C 1
ATOM 1429 O O . TYR A 1 180 ? 9.284 11.039 -17.078 1.00 85.94 180 TYR A O 1
ATOM 1437 N N . GLY A 1 181 ? 11.113 11.465 -15.822 1.00 86.31 181 GLY A N 1
ATOM 1438 C CA . GLY A 1 181 ? 12.126 11.032 -16.789 1.00 86.31 181 GLY A CA 1
ATOM 1439 C C . GLY A 1 181 ? 12.458 12.046 -17.894 1.00 86.31 181 GLY A C 1
ATOM 1440 O O . GLY A 1 181 ? 13.524 11.959 -18.498 1.00 86.31 181 GLY A O 1
ATOM 1441 N N . ARG A 1 182 ? 11.630 13.081 -18.124 1.00 88.88 182 ARG A N 1
ATOM 1442 C CA . ARG A 1 182 ? 11.826 14.042 -19.233 1.00 88.88 182 ARG A CA 1
ATOM 1443 C C . ARG A 1 182 ? 13.194 14.731 -19.222 1.00 88.88 182 ARG A C 1
ATOM 1445 O O . ARG A 1 182 ? 13.740 15.002 -20.287 1.00 88.88 182 ARG A O 1
ATOM 1452 N N . LEU A 1 183 ? 13.729 15.027 -18.039 1.00 88.75 183 LEU A N 1
ATOM 1453 C CA . LEU A 1 183 ? 15.018 15.708 -17.883 1.00 88.75 183 LEU A CA 1
ATOM 1454 C C . LEU A 1 183 ? 16.216 14.748 -17.897 1.00 88.75 183 LEU A C 1
ATOM 1456 O O . LEU A 1 183 ? 17.338 15.200 -18.110 1.00 88.75 183 LEU A O 1
ATOM 1460 N N . THR A 1 184 ? 16.001 13.446 -17.685 1.00 91.88 184 THR A N 1
ATOM 1461 C CA . THR A 1 184 ? 17.087 12.482 -17.455 1.00 91.88 184 THR A CA 1
ATOM 1462 C C . THR A 1 184 ? 17.199 11.401 -18.525 1.00 91.88 184 THR A C 1
ATOM 1464 O O . THR A 1 184 ? 18.283 10.847 -18.669 1.00 91.88 184 THR A O 1
ATOM 1467 N N . PHE A 1 185 ? 16.171 11.158 -19.354 1.00 92.19 185 PHE A N 1
ATOM 1468 C CA . PHE A 1 185 ? 16.134 10.019 -20.286 1.00 92.19 185 PHE A CA 1
ATOM 1469 C C . PHE A 1 185 ? 17.387 9.850 -21.151 1.00 92.19 185 PHE A C 1
ATOM 1471 O O . PHE A 1 185 ? 17.944 8.756 -21.250 1.00 92.19 185 PHE A O 1
ATOM 1478 N N . LYS A 1 186 ? 17.840 10.931 -21.796 1.00 91.25 186 LYS A N 1
ATOM 1479 C CA . LYS A 1 186 ? 19.038 10.881 -22.644 1.00 91.25 186 LYS A CA 1
ATOM 1480 C C . LYS A 1 186 ? 20.296 10.650 -21.808 1.00 91.25 186 LYS A C 1
ATOM 1482 O O . LYS A 1 186 ? 21.136 9.845 -22.187 1.00 91.25 186 LYS A O 1
ATOM 1487 N N . TYR A 1 187 ? 20.407 11.340 -20.676 1.00 93.00 187 TYR A N 1
ATOM 1488 C CA . TYR A 1 187 ? 21.569 11.246 -19.800 1.00 93.00 187 TYR A CA 1
ATOM 1489 C C . TYR A 1 187 ? 21.712 9.846 -19.190 1.00 93.00 187 TYR A C 1
ATOM 1491 O O . TYR A 1 187 ? 22.792 9.269 -19.246 1.00 93.00 187 TYR A O 1
ATOM 1499 N N . GLU A 1 188 ? 20.627 9.268 -18.670 1.00 93.12 188 GLU A N 1
ATOM 1500 C CA . GLU A 1 188 ? 20.615 7.910 -18.115 1.00 93.12 188 GLU A CA 1
ATOM 1501 C C . GLU A 1 188 ? 20.910 6.858 -19.184 1.00 93.12 188 GLU A C 1
ATOM 1503 O O . GLU A 1 188 ? 21.722 5.964 -18.948 1.00 93.12 188 GLU A O 1
ATOM 1508 N N . ARG A 1 189 ? 20.336 7.001 -20.387 1.00 93.25 189 ARG A N 1
ATOM 1509 C CA . ARG A 1 189 ? 20.646 6.117 -21.516 1.00 93.25 189 ARG A CA 1
ATOM 1510 C C . ARG A 1 189 ? 22.131 6.146 -21.864 1.00 93.25 189 ARG A C 1
ATOM 1512 O O . ARG A 1 189 ? 22.755 5.089 -21.932 1.00 93.25 189 ARG A O 1
ATOM 1519 N N . ASP A 1 190 ? 22.682 7.336 -22.087 1.00 95.00 190 ASP A N 1
ATOM 1520 C CA . ASP A 1 190 ? 24.085 7.508 -22.468 1.00 95.00 190 ASP A CA 1
ATOM 1521 C C . ASP A 1 190 ? 25.007 6.995 -21.339 1.00 95.00 190 ASP A C 1
ATOM 1523 O O . ASP A 1 190 ? 25.964 6.269 -21.600 1.00 95.00 190 ASP A O 1
ATOM 1527 N N . SER A 1 191 ? 24.672 7.282 -20.075 1.00 96.19 191 SER A N 1
ATOM 1528 C CA . SER A 1 191 ? 25.390 6.793 -18.889 1.00 96.19 191 SER A CA 1
ATOM 1529 C C . SER A 1 191 ? 25.396 5.263 -18.788 1.00 96.19 191 SER A C 1
ATOM 1531 O O . SER A 1 191 ? 26.451 4.659 -18.595 1.00 96.19 191 SER A O 1
ATOM 1533 N N . ASN A 1 192 ? 24.248 4.612 -18.995 1.00 96.00 192 ASN A N 1
ATOM 1534 C CA . ASN A 1 192 ? 24.138 3.153 -18.966 1.00 96.00 192 ASN A CA 1
ATOM 1535 C C . ASN A 1 192 ? 24.955 2.494 -20.086 1.00 96.00 192 ASN A C 1
ATOM 1537 O O . ASN A 1 192 ? 25.632 1.497 -19.8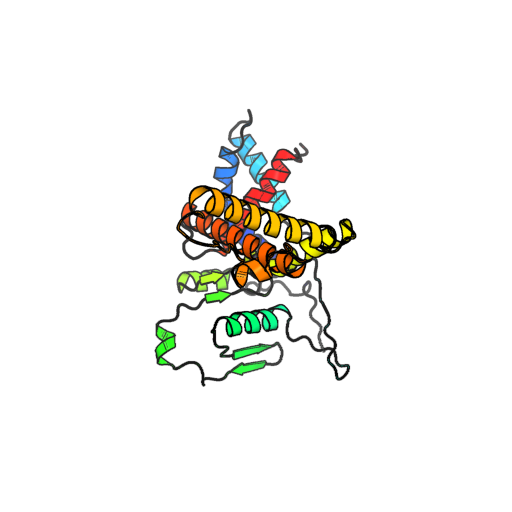39 1.00 96.00 192 ASN A O 1
ATOM 1541 N N . TYR A 1 193 ? 24.955 3.056 -21.299 1.00 96.06 193 TYR A N 1
ATOM 1542 C CA . TYR A 1 193 ? 25.818 2.552 -22.371 1.00 96.06 193 TYR A CA 1
ATOM 1543 C C . TYR A 1 193 ? 27.303 2.764 -22.056 1.00 96.06 193 TYR A C 1
ATOM 1545 O O . TYR A 1 193 ? 28.087 1.843 -22.265 1.00 96.06 193 TYR A O 1
ATOM 1553 N N . HIS A 1 194 ? 27.701 3.907 -21.487 1.00 97.25 194 HIS A N 1
ATOM 1554 C CA . HIS A 1 194 ? 29.083 4.108 -21.038 1.00 97.25 194 HIS A CA 1
ATOM 1555 C C . HIS A 1 194 ? 29.496 3.123 -19.936 1.00 97.25 194 HIS A C 1
ATOM 1557 O O . HIS A 1 194 ? 30.637 2.659 -19.929 1.00 97.25 194 HIS A O 1
ATOM 1563 N N . LEU A 1 195 ? 28.582 2.760 -19.033 1.00 96.94 195 LEU A N 1
ATOM 1564 C CA . LEU A 1 195 ? 28.824 1.737 -18.016 1.00 96.94 195 LEU A CA 1
ATOM 1565 C C . LEU A 1 195 ? 29.085 0.372 -18.666 1.00 96.94 195 LEU A C 1
ATOM 1567 O O . LEU A 1 195 ? 30.086 -0.270 -18.347 1.00 96.94 195 LEU A O 1
ATOM 1571 N N . LEU A 1 196 ? 28.240 -0.053 -19.612 1.00 96.38 196 LEU A N 1
ATOM 1572 C CA . LEU A 1 196 ? 28.429 -1.317 -20.337 1.00 96.38 196 LEU A CA 1
ATOM 1573 C C . LEU A 1 196 ? 29.734 -1.322 -21.144 1.00 96.38 196 LEU A C 1
ATOM 1575 O O . LEU A 1 196 ? 30.482 -2.297 -21.086 1.00 96.38 196 LEU A O 1
ATOM 1579 N N . MET A 1 197 ? 30.053 -0.209 -21.811 1.00 96.25 197 MET A N 1
ATOM 1580 C CA . MET A 1 197 ? 31.320 -0.034 -22.526 1.00 96.25 197 MET A CA 1
ATOM 1581 C C . MET A 1 197 ? 32.524 -0.120 -21.587 1.00 96.25 197 MET A C 1
ATOM 1583 O O . MET A 1 197 ? 33.498 -0.792 -21.905 1.00 96.25 197 MET A O 1
ATOM 1587 N N . SER A 1 198 ? 32.447 0.474 -20.394 1.00 97.31 198 SER A N 1
ATOM 1588 C CA . SER A 1 198 ? 33.526 0.403 -19.399 1.00 97.31 198 SER A CA 1
ATOM 1589 C C . SER A 1 198 ? 33.799 -1.037 -18.948 1.00 97.31 198 SER A C 1
ATOM 1591 O O . SER A 1 198 ? 34.955 -1.423 -18.749 1.00 97.31 198 SER A O 1
ATOM 1593 N N . VAL A 1 199 ? 32.747 -1.852 -18.804 1.00 96.25 199 VAL A N 1
ATOM 1594 C CA . VAL A 1 199 ? 32.871 -3.287 -18.500 1.00 96.25 199 VAL A CA 1
ATOM 1595 C C . VAL A 1 199 ? 33.490 -4.032 -19.682 1.00 96.25 199 VAL A C 1
ATOM 1597 O O . VAL A 1 199 ? 34.448 -4.780 -19.481 1.00 96.25 199 VAL A O 1
ATOM 1600 N N . GLN A 1 200 ? 32.994 -3.798 -20.899 1.00 94.56 200 GLN A N 1
ATOM 1601 C CA . GLN A 1 200 ? 33.536 -4.392 -22.121 1.00 94.56 200 GLN A CA 1
ATOM 1602 C C . GLN A 1 200 ? 35.033 -4.098 -22.275 1.00 94.56 200 GLN A C 1
ATOM 1604 O O . GLN A 1 200 ? 35.832 -5.029 -22.349 1.00 94.56 200 GLN A O 1
ATOM 1609 N N . GLU A 1 201 ? 35.438 -2.829 -22.223 1.00 93.88 201 GLU A N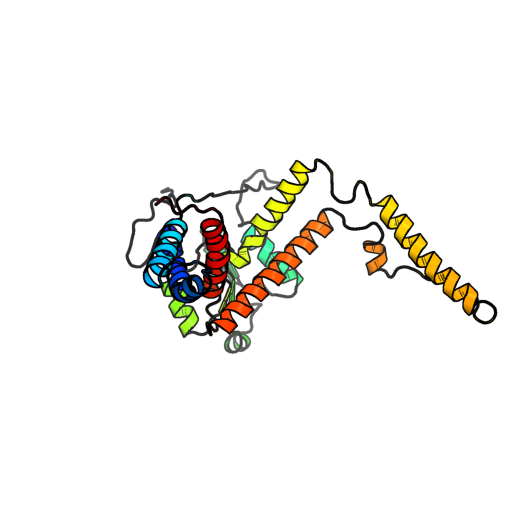 1
ATOM 1610 C CA . GLU A 1 201 ? 36.840 -2.419 -22.354 1.00 93.88 201 GLU A CA 1
ATOM 1611 C C . GLU A 1 201 ? 37.729 -3.026 -21.260 1.00 93.88 201 GLU A C 1
ATOM 1613 O O . GLU A 1 201 ? 38.881 -3.389 -21.510 1.00 93.88 201 GLU A O 1
ATOM 1618 N N . SER A 1 202 ? 37.210 -3.162 -20.036 1.00 94.62 202 SER A N 1
ATOM 1619 C CA . SER A 1 202 ? 37.942 -3.779 -18.924 1.00 94.62 202 SER A CA 1
ATOM 1620 C C . SER A 1 202 ? 38.192 -5.271 -19.161 1.00 94.62 202 SER A C 1
ATOM 1622 O O . SER A 1 202 ? 39.294 -5.766 -18.902 1.00 94.62 202 SER A O 1
ATOM 1624 N N . LEU A 1 203 ? 37.193 -5.986 -19.684 1.00 93.06 203 LEU A N 1
ATOM 1625 C CA . LEU A 1 203 ? 37.309 -7.400 -20.039 1.00 93.06 203 LEU A CA 1
ATOM 1626 C C . LEU A 1 203 ? 38.232 -7.591 -21.246 1.00 93.06 203 LEU A C 1
ATOM 1628 O O . LEU A 1 203 ? 39.132 -8.429 -21.201 1.00 93.06 203 LEU A O 1
ATOM 1632 N N . GLU A 1 204 ? 38.086 -6.776 -22.287 1.00 91.94 204 GLU A N 1
ATOM 1633 C CA . GLU A 1 204 ? 38.937 -6.819 -23.480 1.00 91.94 204 GLU A CA 1
ATOM 1634 C C . GLU A 1 204 ? 40.398 -6.484 -23.147 1.00 91.94 204 GLU A C 1
ATOM 1636 O O . GLU A 1 204 ? 41.315 -7.140 -23.639 1.00 91.94 204 GLU A O 1
ATOM 1641 N N . ARG A 1 205 ? 40.656 -5.551 -22.223 1.00 89.88 205 ARG A N 1
ATOM 1642 C CA . ARG A 1 205 ? 42.019 -5.267 -21.743 1.00 89.88 205 ARG A CA 1
ATOM 1643 C C . ARG A 1 205 ? 42.651 -6.466 -21.035 1.00 89.88 205 ARG A C 1
ATOM 1645 O O . ARG A 1 205 ? 43.861 -6.672 -21.141 1.00 89.88 205 ARG A O 1
ATOM 1652 N N . LYS A 1 206 ? 41.855 -7.245 -20.297 1.00 89.81 206 LYS A N 1
ATOM 1653 C CA . LYS A 1 206 ? 42.332 -8.398 -19.522 1.00 89.81 206 LYS A CA 1
ATOM 1654 C C . LYS A 1 206 ? 42.458 -9.674 -20.362 1.00 89.81 206 LYS A C 1
ATOM 1656 O O . LYS A 1 206 ? 43.405 -10.428 -20.147 1.00 89.81 206 LYS A O 1
ATOM 1661 N N . PHE A 1 207 ? 41.535 -9.905 -21.296 1.00 87.31 207 PHE A N 1
ATOM 1662 C CA . PHE A 1 207 ? 41.358 -11.182 -22.004 1.00 87.31 207 PHE A CA 1
ATOM 1663 C C . PHE A 1 207 ? 41.462 -11.077 -23.542 1.00 87.31 207 PHE A C 1
ATOM 1665 O O . PHE A 1 207 ? 41.614 -12.089 -24.230 1.00 87.31 207 PHE A O 1
ATOM 1672 N N . GLY A 1 208 ? 41.429 -9.868 -24.110 1.00 67.81 208 GLY A N 1
ATOM 1673 C CA . GLY A 1 208 ? 41.217 -9.625 -25.545 1.00 67.81 208 GLY A CA 1
ATOM 1674 C C . GLY A 1 208 ? 42.356 -10.041 -26.479 1.00 67.81 208 GLY A C 1
ATOM 1675 O O . GLY A 1 208 ? 42.127 -10.208 -27.671 1.00 67.81 208 GLY A O 1
ATOM 1676 N N . LYS A 1 209 ? 43.573 -10.296 -25.972 1.00 72.44 209 LYS A N 1
ATOM 1677 C CA . LYS A 1 209 ? 44.680 -10.800 -26.814 1.00 72.44 209 LYS A CA 1
ATOM 1678 C C . LYS A 1 209 ? 44.485 -12.247 -27.289 1.00 72.44 209 LYS A C 1
ATOM 1680 O O . LYS A 1 209 ? 45.145 -12.645 -28.241 1.00 72.44 209 LYS A O 1
ATOM 1685 N N . GLN A 1 210 ? 43.620 -13.028 -26.636 1.00 71.44 210 GLN A N 1
ATOM 1686 C CA . GLN A 1 210 ? 43.344 -14.428 -26.999 1.00 71.44 210 GLN A CA 1
ATOM 1687 C C . GLN A 1 210 ? 41.851 -14.710 -27.254 1.00 71.44 210 GLN A C 1
ATOM 1689 O O . GLN A 1 210 ? 41.542 -15.684 -27.931 1.00 71.44 210 GLN A O 1
ATOM 1694 N N . GLY A 1 211 ? 40.935 -13.876 -26.739 1.00 72.00 211 GLY A N 1
ATOM 1695 C CA . GLY A 1 211 ? 39.487 -14.144 -26.747 1.00 72.00 211 GLY A CA 1
ATOM 1696 C C . GLY A 1 211 ? 38.639 -13.413 -27.796 1.00 72.00 211 GLY A C 1
ATOM 1697 O O . GLY A 1 211 ? 37.443 -13.673 -27.862 1.00 72.00 211 GLY A O 1
ATOM 1698 N N . GLY A 1 212 ? 39.212 -12.515 -28.608 1.00 81.19 212 GLY A N 1
ATOM 1699 C CA . GLY A 1 212 ? 38.431 -11.677 -29.531 1.00 81.19 212 GLY A CA 1
ATOM 1700 C C . GLY A 1 212 ? 37.600 -10.587 -28.821 1.00 81.19 212 GLY A C 1
ATOM 1701 O O . GLY A 1 212 ? 37.810 -10.347 -27.629 1.00 81.19 212 GLY A O 1
ATOM 1702 N N . PRO A 1 213 ? 36.702 -9.885 -29.543 1.00 85.81 213 PRO A N 1
ATOM 1703 C CA . PRO A 1 213 ? 35.833 -8.858 -28.961 1.00 85.81 213 PRO A CA 1
ATOM 1704 C C . PRO A 1 213 ? 34.817 -9.468 -27.984 1.00 85.81 213 PRO A C 1
ATOM 1706 O O . PRO A 1 213 ? 34.252 -10.528 -28.260 1.00 85.81 213 PRO A O 1
ATOM 1709 N N . ILE A 1 214 ? 34.556 -8.786 -26.862 1.00 90.94 214 ILE A N 1
ATOM 1710 C CA . ILE A 1 214 ? 33.636 -9.254 -25.809 1.00 90.94 214 ILE A CA 1
ATOM 1711 C C . ILE A 1 214 ? 32.459 -8.273 -25.718 1.00 90.94 214 ILE A C 1
ATOM 1713 O O . ILE A 1 214 ? 32.473 -7.378 -24.872 1.00 90.94 214 ILE A O 1
ATOM 1717 N N . PRO A 1 215 ? 31.437 -8.398 -26.585 1.00 92.25 215 PRO A N 1
ATOM 1718 C CA . PRO A 1 215 ? 30.331 -7.450 -26.617 1.00 92.25 215 PRO A CA 1
ATOM 1719 C C . PRO A 1 215 ? 29.497 -7.535 -25.335 1.00 92.25 215 PRO A C 1
ATOM 1721 O O . PRO A 1 215 ? 28.891 -8.567 -25.039 1.00 92.25 215 PRO A O 1
ATOM 1724 N N . VAL A 1 216 ? 29.422 -6.427 -24.597 1.00 95.25 216 VAL A N 1
ATOM 1725 C CA . VAL A 1 216 ? 28.547 -6.294 -23.425 1.00 95.25 216 VAL A CA 1
ATOM 1726 C C . VAL A 1 216 ? 27.318 -5.488 -23.837 1.00 95.25 216 VAL A C 1
ATOM 1728 O O . VAL A 1 216 ? 27.366 -4.266 -23.952 1.00 95.25 216 VAL A O 1
ATOM 1731 N N . VAL A 1 217 ? 26.204 -6.181 -24.080 1.00 95.19 217 VAL A N 1
ATOM 1732 C CA . VAL A 1 217 ? 24.958 -5.576 -24.578 1.00 95.19 217 VAL A CA 1
ATOM 1733 C C . VAL A 1 217 ? 23.805 -5.711 -23.577 1.00 95.19 217 VAL A C 1
ATOM 1735 O O . VAL A 1 217 ? 23.760 -6.685 -22.822 1.00 95.19 217 VAL A O 1
ATOM 1738 N N . PRO A 1 218 ? 22.847 -4.764 -23.567 1.00 96.12 218 PRO A N 1
ATOM 1739 C CA . PRO A 1 218 ? 21.613 -4.894 -22.799 1.00 96.12 218 PRO A CA 1
ATOM 1740 C C . PRO A 1 218 ? 20.831 -6.167 -23.138 1.00 96.12 218 PRO A C 1
ATOM 1742 O O . PRO A 1 218 ? 20.697 -6.537 -24.304 1.00 96.12 218 PRO A O 1
ATOM 1745 N N . THR A 1 219 ? 20.221 -6.787 -22.126 1.00 96.44 219 THR A N 1
ATOM 1746 C CA . THR A 1 219 ? 19.137 -7.759 -22.339 1.00 96.44 219 THR A CA 1
ATOM 1747 C C . THR A 1 219 ? 17.874 -7.047 -22.830 1.00 96.44 219 THR A C 1
ATOM 1749 O O . THR A 1 219 ? 17.757 -5.832 -22.681 1.00 96.44 219 THR A O 1
ATOM 1752 N N . ALA A 1 220 ? 16.892 -7.780 -23.367 1.00 94.94 220 ALA A N 1
ATOM 1753 C CA . ALA A 1 220 ? 15.621 -7.187 -23.807 1.00 94.94 220 ALA A CA 1
ATOM 1754 C C . ALA A 1 220 ? 14.913 -6.398 -22.682 1.00 94.94 220 ALA A C 1
ATOM 1756 O O . ALA A 1 220 ? 14.461 -5.273 -22.903 1.00 94.94 220 ALA A O 1
ATOM 1757 N N . ASP A 1 221 ? 14.903 -6.941 -21.459 1.00 91.00 221 ASP A N 1
ATOM 1758 C CA . ASP A 1 221 ? 14.306 -6.288 -20.288 1.00 91.00 221 ASP A CA 1
ATOM 1759 C C . ASP A 1 221 ? 15.059 -5.020 -19.874 1.00 91.00 221 ASP A C 1
ATOM 1761 O O . ASP A 1 221 ? 14.440 -4.009 -19.533 1.00 91.00 221 ASP A O 1
ATOM 1765 N N . PHE A 1 222 ? 16.396 -5.051 -19.912 1.00 92.69 222 PHE A N 1
ATOM 1766 C CA . PHE A 1 222 ? 17.199 -3.872 -19.594 1.00 92.69 222 PHE A CA 1
ATOM 1767 C C . PHE A 1 222 ? 17.107 -2.821 -20.701 1.00 92.69 222 PHE A C 1
ATOM 1769 O O . PHE A 1 222 ? 16.999 -1.635 -20.408 1.00 92.69 222 PHE A O 1
ATOM 1776 N N . GLN A 1 223 ? 17.051 -3.235 -21.968 1.00 92.94 223 GLN A N 1
ATOM 1777 C CA . GLN A 1 223 ? 16.883 -2.342 -23.112 1.00 92.94 223 GLN A CA 1
ATOM 1778 C C . GLN A 1 223 ? 15.581 -1.536 -23.015 1.00 92.94 223 GLN A C 1
ATOM 1780 O O . GLN A 1 223 ? 15.576 -0.349 -23.337 1.00 92.94 223 GLN A O 1
ATOM 1785 N N . ALA A 1 224 ? 14.499 -2.139 -22.511 1.00 89.75 224 ALA A N 1
ATOM 1786 C CA . ALA A 1 224 ? 13.238 -1.440 -22.256 1.00 89.75 224 ALA A CA 1
ATOM 1787 C C . ALA A 1 224 ? 13.337 -0.380 -21.139 1.00 89.75 224 ALA A C 1
ATOM 1789 O O . ALA A 1 224 ? 12.512 0.529 -21.087 1.00 89.75 224 ALA A O 1
ATOM 1790 N N . ARG A 1 225 ? 14.345 -0.476 -20.260 1.00 91.25 225 ARG A N 1
ATOM 1791 C CA . ARG A 1 225 ? 14.560 0.395 -19.088 1.00 91.25 225 ARG A CA 1
ATOM 1792 C C . ARG A 1 225 ? 15.828 1.246 -19.184 1.00 91.25 225 ARG A C 1
ATOM 1794 O O . ARG A 1 225 ? 16.138 1.976 -18.249 1.00 91.25 225 ARG A O 1
ATOM 1801 N N . VAL A 1 226 ? 16.563 1.173 -20.296 1.00 90.62 226 VAL A N 1
ATOM 1802 C CA . VAL A 1 226 ? 17.900 1.776 -20.435 1.00 90.62 226 VAL A CA 1
ATOM 1803 C C . VAL A 1 226 ? 17.879 3.296 -20.289 1.00 90.62 226 VAL A C 1
ATOM 1805 O O . VAL A 1 226 ? 18.856 3.883 -19.841 1.00 90.62 226 VAL A O 1
ATOM 1808 N N . ALA A 1 227 ? 16.764 3.932 -20.650 1.00 88.25 227 ALA A N 1
ATOM 1809 C CA . ALA A 1 227 ? 16.581 5.371 -20.515 1.00 88.25 227 ALA A CA 1
ATOM 1810 C C . ALA A 1 227 ? 16.135 5.796 -19.108 1.00 88.25 227 ALA A C 1
ATOM 1812 O O . ALA A 1 227 ? 16.014 6.988 -18.876 1.00 88.25 227 ALA A O 1
ATOM 1813 N N . GLY A 1 228 ? 15.885 4.870 -18.184 1.00 89.94 228 GLY A N 1
ATOM 1814 C CA . GLY A 1 228 ? 15.306 5.186 -16.883 1.00 89.94 228 GLY A CA 1
ATOM 1815 C C . GLY A 1 228 ? 13.795 5.003 -16.831 1.00 89.94 228 GLY A C 1
ATOM 1816 O O . GLY A 1 228 ? 13.170 4.472 -17.751 1.00 89.94 228 GLY A O 1
ATOM 1817 N N . ALA A 1 229 ? 13.199 5.426 -15.718 1.00 88.12 229 ALA A N 1
ATOM 1818 C CA . ALA A 1 229 ? 11.776 5.237 -15.457 1.00 88.12 229 ALA A CA 1
ATOM 1819 C C . ALA A 1 229 ? 10.926 6.352 -16.083 1.00 88.12 229 ALA A C 1
ATOM 1821 O O . ALA A 1 229 ? 11.102 7.535 -15.786 1.00 88.12 229 ALA A O 1
ATOM 1822 N N . SER A 1 230 ? 9.956 5.968 -16.913 1.00 91.00 230 SER A N 1
ATOM 1823 C CA . SER A 1 230 ? 8.895 6.874 -17.352 1.00 91.00 230 SER A CA 1
ATOM 1824 C C . SER A 1 230 ? 7.836 7.067 -16.265 1.00 91.00 230 SER A C 1
ATOM 1826 O O . SER A 1 230 ? 7.775 6.317 -15.292 1.00 91.00 230 SER A O 1
ATOM 1828 N N . GLU A 1 231 ? 6.933 8.031 -16.451 1.00 88.25 231 GLU A N 1
ATOM 1829 C CA . GLU A 1 231 ? 5.781 8.227 -15.559 1.00 88.25 231 GLU A CA 1
ATOM 1830 C C . GLU A 1 231 ? 4.967 6.938 -15.355 1.00 88.25 231 GLU A C 1
ATOM 1832 O O . GLU A 1 231 ? 4.623 6.591 -14.227 1.00 88.25 231 GLU A O 1
ATOM 1837 N N . LYS A 1 232 ? 4.734 6.174 -16.429 1.00 89.00 232 LYS A N 1
ATOM 1838 C CA . LYS A 1 232 ? 4.043 4.880 -16.363 1.00 89.00 232 LYS A CA 1
ATOM 1839 C C . LYS A 1 232 ? 4.795 3.882 -15.479 1.00 89.00 232 LYS A C 1
ATOM 1841 O O . LYS A 1 232 ? 4.175 3.169 -14.691 1.00 89.00 232 LYS A O 1
ATOM 1846 N N . ASP A 1 233 ? 6.119 3.835 -15.604 1.00 89.88 233 ASP A N 1
ATOM 1847 C CA . ASP A 1 233 ? 6.955 2.922 -14.826 1.00 89.88 233 ASP A CA 1
ATOM 1848 C C . ASP A 1 233 ? 6.961 3.304 -13.347 1.00 89.88 233 ASP A C 1
ATOM 1850 O O . ASP A 1 233 ? 6.856 2.423 -12.493 1.00 89.88 233 ASP A O 1
ATOM 1854 N N . ILE A 1 234 ? 7.013 4.605 -13.038 1.00 91.00 234 ILE A N 1
ATOM 1855 C CA . ILE A 1 234 ? 6.920 5.128 -11.670 1.00 91.00 234 ILE A CA 1
ATOM 1856 C C . ILE A 1 234 ? 5.569 4.776 -11.047 1.00 91.00 234 ILE A C 1
ATOM 1858 O O . ILE A 1 234 ? 5.537 4.250 -9.937 1.00 91.00 234 ILE A O 1
ATOM 1862 N N . VAL A 1 235 ? 4.460 4.988 -11.762 1.00 90.62 235 VAL A N 1
ATOM 1863 C CA . VAL A 1 235 ? 3.122 4.652 -11.254 1.00 90.62 235 VAL A CA 1
ATOM 1864 C C . VAL A 1 235 ? 3.004 3.153 -10.979 1.00 90.62 235 VAL A C 1
ATOM 1866 O O . VAL A 1 235 ? 2.595 2.763 -9.887 1.00 90.62 235 VAL A O 1
ATOM 1869 N N . HIS A 1 236 ? 3.395 2.299 -11.928 1.00 89.25 236 HIS A N 1
ATOM 1870 C CA . HIS A 1 236 ? 3.284 0.848 -11.764 1.00 89.25 236 HIS A CA 1
ATOM 1871 C C . HIS A 1 236 ? 4.182 0.312 -10.643 1.00 89.25 236 HIS A C 1
ATOM 1873 O O . HIS A 1 236 ? 3.719 -0.447 -9.791 1.00 89.25 236 HIS A O 1
ATOM 1879 N N . SER A 1 237 ? 5.461 0.696 -10.634 1.00 90.94 237 SER A N 1
ATOM 1880 C CA . SER A 1 237 ? 6.425 0.209 -9.641 1.00 90.94 237 SER A CA 1
ATOM 1881 C C . SER A 1 237 ? 6.166 0.790 -8.251 1.00 90.94 237 SER A C 1
ATOM 1883 O O . SER A 1 237 ? 6.215 0.052 -7.270 1.00 90.94 237 SER A O 1
ATOM 1885 N N . GLY A 1 238 ? 5.814 2.075 -8.160 1.00 92.38 238 GLY A N 1
ATOM 1886 C CA . GLY A 1 238 ? 5.466 2.744 -6.910 1.00 92.38 238 GLY A CA 1
ATOM 1887 C C . GLY A 1 238 ? 4.203 2.168 -6.275 1.00 92.38 238 GLY A C 1
ATOM 1888 O O . GLY A 1 238 ? 4.186 1.906 -5.068 1.00 92.38 238 GLY A O 1
ATOM 1889 N N . LEU A 1 239 ? 3.166 1.902 -7.080 1.00 92.38 239 LEU A N 1
ATOM 1890 C CA . LEU A 1 239 ? 1.951 1.243 -6.605 1.00 92.38 239 LEU A CA 1
ATOM 1891 C C . LEU A 1 239 ? 2.252 -0.182 -6.127 1.00 92.38 239 LEU A C 1
ATOM 1893 O O . LEU A 1 239 ? 1.912 -0.522 -4.995 1.00 92.38 239 LEU A O 1
ATOM 1897 N N . ALA A 1 240 ? 2.935 -0.994 -6.941 1.00 90.56 240 ALA A N 1
ATOM 1898 C CA . ALA A 1 240 ? 3.297 -2.362 -6.572 1.00 90.56 240 ALA A CA 1
ATOM 1899 C C . ALA A 1 240 ? 4.103 -2.406 -5.264 1.00 90.56 240 ALA A C 1
ATOM 1901 O O . ALA A 1 240 ? 3.738 -3.134 -4.342 1.00 90.56 240 ALA A O 1
ATOM 1902 N N . TYR A 1 241 ? 5.131 -1.561 -5.144 1.00 94.69 241 TYR A N 1
ATOM 1903 C CA . TYR A 1 241 ? 5.950 -1.448 -3.938 1.00 94.69 241 TYR A CA 1
ATOM 1904 C C . TYR A 1 241 ? 5.117 -1.077 -2.705 1.00 94.69 241 TYR A C 1
ATOM 1906 O O . TYR A 1 241 ? 5.268 -1.679 -1.640 1.00 94.69 241 TYR A O 1
ATOM 1914 N N . THR A 1 242 ? 4.215 -0.101 -2.834 1.00 94.50 242 THR A N 1
ATOM 1915 C CA . THR A 1 242 ? 3.378 0.368 -1.719 1.00 94.50 242 THR A CA 1
ATOM 1916 C C . THR A 1 242 ? 2.411 -0.718 -1.251 1.00 94.50 242 THR A C 1
ATOM 1918 O O . THR A 1 242 ? 2.301 -0.967 -0.045 1.00 94.50 242 THR A O 1
ATOM 1921 N N . MET A 1 243 ? 1.757 -1.410 -2.187 1.00 93.38 243 MET A N 1
ATOM 1922 C CA . MET A 1 243 ? 0.822 -2.498 -1.886 1.00 93.38 243 MET A CA 1
ATOM 1923 C C . MET A 1 243 ? 1.536 -3.713 -1.276 1.00 93.38 243 MET A C 1
ATOM 1925 O O . MET A 1 243 ? 1.047 -4.307 -0.313 1.00 93.38 243 MET A O 1
ATOM 1929 N N . GLU A 1 244 ? 2.714 -4.071 -1.780 1.00 93.62 244 GLU A N 1
ATOM 1930 C CA . GLU A 1 244 ? 3.533 -5.179 -1.278 1.00 93.62 244 GLU A CA 1
ATOM 1931 C C . GLU A 1 244 ? 4.105 -4.879 0.119 1.00 93.62 244 GLU A C 1
ATOM 1933 O O . GLU A 1 244 ? 4.059 -5.703 1.035 1.00 93.62 244 GLU A O 1
ATOM 1938 N N . ARG A 1 245 ? 4.615 -3.662 0.329 1.00 96.31 245 ARG A N 1
ATOM 1939 C CA . ARG A 1 245 ? 5.101 -3.223 1.641 1.00 96.31 245 ARG A CA 1
ATOM 1940 C C . ARG A 1 245 ? 3.979 -3.214 2.675 1.00 96.31 245 ARG A C 1
ATOM 1942 O O . ARG A 1 245 ? 4.195 -3.665 3.800 1.00 96.31 245 ARG A O 1
ATOM 1949 N N . SER A 1 246 ? 2.804 -2.705 2.309 1.00 95.56 246 SER A N 1
ATOM 1950 C CA . SER A 1 246 ? 1.675 -2.565 3.234 1.00 95.56 246 SER A CA 1
ATOM 1951 C C . SER A 1 246 ? 1.032 -3.914 3.564 1.00 95.56 246 SER A C 1
ATOM 1953 O O . SER A 1 246 ? 0.770 -4.171 4.737 1.00 95.56 246 SER A O 1
ATOM 1955 N N . SER A 1 247 ? 0.891 -4.830 2.596 1.00 95.38 247 SER A N 1
ATOM 1956 C CA . SER A 1 247 ? 0.449 -6.209 2.883 1.00 95.38 247 SER A CA 1
ATOM 1957 C C . SER A 1 247 ? 1.396 -6.919 3.840 1.00 95.38 247 SER A C 1
ATOM 1959 O O . SER A 1 247 ? 0.944 -7.497 4.824 1.00 95.38 247 SER A O 1
ATOM 1961 N N . ARG A 1 248 ? 2.716 -6.819 3.634 1.00 95.94 248 ARG A N 1
ATOM 1962 C CA . ARG A 1 248 ? 3.694 -7.391 4.574 1.00 95.94 248 ARG A CA 1
ATOM 1963 C C . ARG A 1 248 ? 3.581 -6.798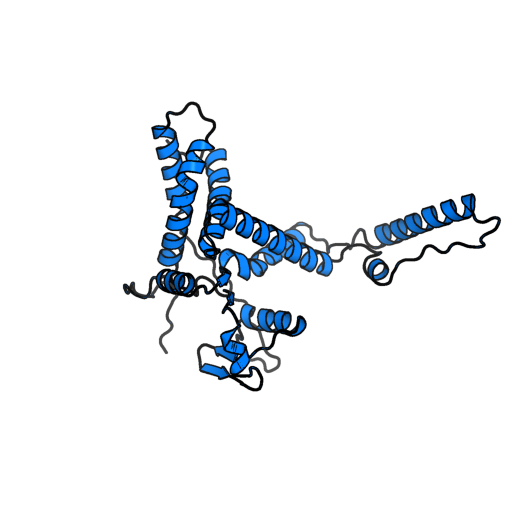 5.975 1.00 95.94 248 ARG A C 1
ATOM 1965 O O . ARG A 1 248 ? 3.762 -7.528 6.945 1.00 95.94 248 ARG A O 1
ATOM 1972 N N . GLN A 1 249 ? 3.303 -5.499 6.103 1.00 96.62 249 GLN A N 1
ATOM 1973 C CA . GLN A 1 249 ? 3.043 -4.882 7.409 1.00 96.62 249 GLN A CA 1
ATOM 1974 C C . GLN A 1 249 ? 1.795 -5.481 8.064 1.00 96.62 249 GLN A C 1
ATOM 1976 O O . GLN A 1 249 ? 1.850 -5.838 9.235 1.00 96.62 249 GLN A O 1
ATOM 1981 N N . ILE A 1 250 ? 0.701 -5.647 7.318 1.00 96.88 250 ILE A N 1
ATOM 1982 C CA . ILE A 1 250 ? -0.537 -6.264 7.820 1.00 96.88 250 ILE A CA 1
ATOM 1983 C C . ILE A 1 250 ? -0.282 -7.712 8.247 1.00 96.88 250 ILE A C 1
ATOM 1985 O O . ILE A 1 250 ? -0.612 -8.073 9.369 1.00 96.88 250 ILE A O 1
ATOM 1989 N N . MET A 1 251 ? 0.387 -8.516 7.416 1.00 94.69 251 MET A N 1
ATOM 1990 C CA . MET A 1 251 ? 0.718 -9.915 7.723 1.00 94.69 251 MET A CA 1
ATOM 1991 C C . MET A 1 251 ? 1.590 -10.048 8.978 1.00 94.69 251 MET A C 1
ATOM 1993 O O . MET A 1 251 ? 1.350 -10.917 9.817 1.00 94.69 251 MET A O 1
ATOM 1997 N N . ARG A 1 252 ? 2.593 -9.174 9.137 1.00 97.44 252 ARG A N 1
ATOM 1998 C CA . ARG A 1 252 ? 3.443 -9.141 10.338 1.00 97.44 252 ARG A CA 1
ATOM 1999 C C . ARG A 1 252 ? 2.639 -8.786 11.581 1.00 97.44 252 ARG A C 1
ATOM 2001 O O . ARG A 1 252 ? 2.830 -9.426 12.607 1.00 97.44 252 ARG A O 1
ATOM 2008 N N . THR A 1 253 ? 1.744 -7.807 11.492 1.00 96.75 253 THR A N 1
ATOM 2009 C CA . THR A 1 253 ? 0.877 -7.397 12.605 1.00 96.75 253 THR A CA 1
ATOM 2010 C C . THR A 1 253 ? -0.127 -8.489 12.959 1.00 96.75 253 THR A C 1
ATOM 2012 O O . THR A 1 253 ? -0.249 -8.832 14.131 1.00 96.75 253 THR A O 1
ATOM 2015 N N . ALA A 1 254 ? -0.755 -9.116 11.963 1.00 95.62 254 ALA A N 1
ATOM 2016 C CA . ALA A 1 254 ? -1.635 -10.262 12.166 1.00 95.62 254 ALA A CA 1
ATOM 2017 C C . ALA A 1 254 ? -0.907 -11.415 12.871 1.00 95.62 254 ALA A C 1
ATOM 2019 O O . ALA A 1 254 ? -1.429 -11.976 13.829 1.00 95.62 254 ALA A O 1
ATOM 2020 N N . SER A 1 255 ? 0.332 -11.711 12.464 1.00 95.88 255 SER A N 1
ATOM 2021 C CA . SER A 1 255 ? 1.161 -12.735 13.115 1.00 95.88 255 SER A CA 1
ATOM 2022 C C . SER A 1 255 ? 1.553 -12.337 14.542 1.00 95.88 255 SER A C 1
ATOM 2024 O O . SER A 1 255 ? 1.444 -13.139 15.462 1.00 95.88 255 SER A O 1
ATOM 2026 N N . LYS A 1 256 ? 1.981 -11.083 14.743 1.00 95.94 256 LYS A N 1
ATOM 2027 C CA . LYS A 1 256 ? 2.424 -10.548 16.039 1.00 95.94 256 LYS A CA 1
ATOM 2028 C C . LYS A 1 256 ? 1.326 -10.612 17.103 1.00 95.94 256 LYS A C 1
ATOM 2030 O O . LYS A 1 256 ? 1.626 -10.911 18.252 1.00 95.94 256 LYS A O 1
ATOM 2035 N N . TYR A 1 257 ? 0.087 -10.315 16.721 1.00 95.06 257 TYR A N 1
ATOM 2036 C CA . TYR A 1 257 ? -1.068 -10.302 17.622 1.00 95.06 257 TYR A CA 1
ATOM 2037 C C . TYR A 1 257 ? -1.935 -11.564 17.512 1.00 95.06 257 TYR A C 1
ATOM 2039 O O . TYR A 1 257 ? -3.030 -11.594 18.061 1.00 95.06 257 TYR A O 1
ATOM 2047 N N . ASN A 1 258 ? -1.451 -12.602 16.820 1.00 95.31 258 ASN A N 1
ATOM 2048 C CA . ASN A 1 258 ? -2.143 -13.878 16.625 1.00 95.31 258 ASN A CA 1
ATOM 2049 C C . ASN A 1 258 ? -3.594 -13.733 16.110 1.00 95.31 258 ASN A C 1
ATOM 2051 O O . ASN A 1 258 ? -4.507 -14.404 16.580 1.00 95.31 258 ASN A O 1
ATOM 2055 N N . LEU A 1 259 ? -3.802 -12.841 15.138 1.00 93.31 259 LEU A N 1
ATOM 2056 C CA . LEU A 1 259 ? -5.122 -12.495 14.593 1.00 93.31 259 LEU A CA 1
ATOM 2057 C C . LEU A 1 259 ? -5.622 -13.473 13.516 1.00 93.31 259 LEU A C 1
ATOM 2059 O O . LEU A 1 259 ? -6.761 -13.370 13.067 1.00 93.31 259 LEU A O 1
ATOM 2063 N N . GLY A 1 260 ? -4.788 -14.419 13.073 1.00 93.12 260 GLY A N 1
ATOM 2064 C CA . GLY A 1 260 ? -5.160 -15.392 12.044 1.00 93.12 260 GLY A CA 1
ATOM 2065 C C . GLY A 1 260 ? -5.605 -14.719 10.740 1.00 93.12 260 GLY A C 1
ATOM 2066 O O . GLY A 1 260 ? -4.806 -14.051 10.083 1.00 93.12 260 GLY A O 1
ATOM 2067 N N . LEU A 1 261 ? -6.875 -14.917 10.365 1.00 91.31 261 LEU A N 1
ATOM 2068 C CA . LEU A 1 261 ? -7.488 -14.348 9.157 1.00 91.31 261 LEU A CA 1
ATOM 2069 C C . LEU A 1 261 ? -8.119 -12.960 9.367 1.00 91.31 261 LEU A C 1
ATOM 2071 O O . LEU A 1 261 ? -8.600 -12.380 8.395 1.00 91.31 261 LEU A O 1
ATOM 2075 N N . ASP A 1 262 ? -8.093 -12.400 10.583 1.00 94.94 262 ASP A N 1
ATOM 2076 C CA . ASP A 1 262 ? -8.603 -11.049 10.859 1.00 94.94 262 ASP A CA 1
ATOM 2077 C C . ASP A 1 262 ? -7.604 -9.969 10.397 1.00 94.94 262 ASP A C 1
ATOM 2079 O O . ASP A 1 262 ? -6.922 -9.282 11.169 1.00 94.94 262 ASP A O 1
ATOM 2083 N N . LEU A 1 263 ? -7.492 -9.849 9.072 1.00 95.62 263 LEU A N 1
ATOM 2084 C CA . LEU A 1 263 ? -6.629 -8.879 8.401 1.00 95.62 263 LEU A CA 1
ATOM 2085 C C . LEU A 1 263 ? -7.150 -7.447 8.554 1.00 95.62 263 LEU A C 1
ATOM 2087 O O . LEU A 1 263 ? -6.349 -6.508 8.524 1.00 95.62 263 LEU A O 1
ATOM 2091 N N . ARG A 1 264 ? -8.467 -7.269 8.737 1.00 95.94 264 ARG A N 1
ATOM 2092 C CA . ARG A 1 264 ? -9.084 -5.960 8.970 1.00 95.94 264 ARG A CA 1
ATOM 2093 C C . ARG A 1 264 ? -8.574 -5.362 10.270 1.00 95.94 264 ARG A C 1
ATOM 2095 O O . ARG A 1 264 ? -8.026 -4.261 10.254 1.00 95.94 264 ARG A O 1
ATOM 2102 N N . THR A 1 265 ? -8.658 -6.103 11.372 1.00 96.06 265 THR A N 1
ATOM 2103 C CA . THR A 1 265 ? -8.147 -5.640 12.665 1.00 96.06 265 THR A CA 1
ATOM 2104 C C . THR A 1 265 ? -6.644 -5.360 12.601 1.00 96.06 265 THR A C 1
ATOM 2106 O O . THR A 1 265 ? -6.193 -4.313 13.066 1.00 96.06 265 THR A O 1
ATOM 2109 N N . ALA A 1 266 ? -5.857 -6.218 11.939 1.00 96.88 266 ALA A N 1
ATOM 2110 C CA . ALA A 1 266 ? -4.421 -5.986 11.750 1.00 96.88 266 ALA A CA 1
ATOM 2111 C C . ALA A 1 266 ? -4.114 -4.682 10.983 1.00 96.88 266 ALA A C 1
ATOM 2113 O O . ALA A 1 266 ? -3.153 -3.971 11.297 1.00 96.88 266 ALA A O 1
ATOM 2114 N N . ALA A 1 267 ? -4.926 -4.347 9.980 1.00 96.50 267 ALA A N 1
ATOM 2115 C CA . ALA A 1 267 ? -4.788 -3.109 9.228 1.00 96.50 267 ALA A CA 1
ATOM 2116 C C . ALA A 1 267 ? -5.174 -1.873 10.069 1.00 96.50 267 ALA A C 1
ATOM 2118 O O . ALA A 1 267 ? -4.437 -0.882 10.040 1.00 96.50 267 ALA A O 1
ATOM 2119 N N . TYR A 1 268 ? -6.230 -1.948 10.890 1.00 96.31 268 TYR A N 1
ATOM 2120 C CA . TYR A 1 268 ? -6.579 -0.893 11.853 1.00 96.31 268 TYR A CA 1
ATOM 2121 C C . TYR A 1 268 ? -5.492 -0.680 12.906 1.00 96.31 268 TYR A C 1
ATOM 2123 O O . TYR A 1 268 ? -5.123 0.465 13.153 1.00 96.31 268 TYR A O 1
ATOM 2131 N N . VAL A 1 269 ? -4.906 -1.745 13.463 1.00 96.50 269 VAL A N 1
ATOM 2132 C CA . VAL A 1 269 ? -3.768 -1.637 14.397 1.00 96.50 269 VAL A CA 1
ATOM 2133 C C . VAL A 1 269 ? -2.629 -0.831 13.764 1.00 96.50 269 VAL A C 1
ATOM 2135 O O . VAL A 1 269 ? -2.150 0.138 14.351 1.00 96.50 269 VAL A O 1
ATOM 2138 N N . ASN A 1 270 ? -2.247 -1.154 12.523 1.00 96.25 270 ASN A N 1
ATOM 2139 C CA . ASN A 1 270 ? -1.203 -0.419 11.803 1.00 96.25 270 ASN A CA 1
ATOM 2140 C C . ASN A 1 270 ? -1.557 1.058 11.563 1.00 96.25 270 ASN A C 1
ATOM 2142 O O . ASN A 1 270 ? -0.671 1.915 11.599 1.00 96.25 270 ASN A O 1
ATOM 2146 N N . ALA A 1 271 ? -2.823 1.360 11.266 1.00 94.38 271 ALA A N 1
ATOM 2147 C CA . ALA A 1 271 ? -3.288 2.729 11.062 1.00 94.38 271 ALA A CA 1
ATOM 2148 C C . ALA A 1 271 ? -3.259 3.528 12.373 1.00 94.38 271 ALA A C 1
ATOM 2150 O O . ALA A 1 271 ? -2.697 4.624 12.407 1.00 94.38 271 ALA A O 1
ATOM 2151 N N . ILE A 1 272 ? -3.780 2.947 13.457 1.00 94.00 272 ILE A N 1
ATOM 2152 C CA . ILE A 1 272 ? -3.813 3.556 14.790 1.00 94.00 272 ILE A CA 1
ATOM 2153 C C . ILE A 1 272 ? -2.397 3.877 15.260 1.00 94.00 272 ILE A C 1
ATOM 2155 O O . ILE A 1 272 ? -2.152 5.010 15.657 1.00 94.00 272 ILE A O 1
ATOM 2159 N N . GLU A 1 273 ? -1.440 2.948 15.146 1.00 92.25 273 GLU A N 1
ATOM 2160 C CA . GLU A 1 273 ? -0.046 3.203 15.542 1.00 92.25 273 GLU A CA 1
ATOM 2161 C C . GLU A 1 273 ? 0.569 4.399 14.795 1.00 92.25 273 GLU A C 1
ATOM 2163 O O . GLU A 1 273 ? 1.238 5.242 15.399 1.00 92.25 273 GLU A O 1
ATOM 2168 N N . LYS A 1 274 ? 0.330 4.501 13.479 1.00 92.94 274 LYS A N 1
ATOM 2169 C CA . LYS A 1 274 ? 0.859 5.595 12.648 1.00 92.94 274 LYS A CA 1
ATOM 2170 C C . LYS A 1 274 ? 0.240 6.940 13.023 1.00 92.94 274 LYS A C 1
ATOM 2172 O O . LYS A 1 274 ? 0.973 7.912 13.185 1.00 92.94 274 LYS A O 1
ATOM 2177 N N . VAL A 1 275 ? -1.085 6.998 13.169 1.00 89.50 275 VAL A N 1
ATOM 2178 C CA . VAL A 1 275 ? -1.802 8.242 13.495 1.00 89.50 275 VAL A CA 1
ATOM 2179 C C . VAL A 1 275 ? -1.514 8.672 14.934 1.00 89.50 275 VAL A C 1
ATOM 2181 O O . VAL A 1 275 ? -1.214 9.840 15.179 1.00 89.50 275 VAL A O 1
ATOM 2184 N N . PHE A 1 276 ? -1.511 7.727 15.877 1.00 88.81 276 PHE A N 1
ATOM 2185 C CA . PHE A 1 276 ? -1.173 7.974 17.277 1.00 88.81 276 PHE A CA 1
ATOM 2186 C C . PHE A 1 276 ? 0.193 8.637 17.423 1.00 88.81 276 PHE A C 1
ATOM 2188 O O . PHE A 1 276 ? 0.326 9.614 18.159 1.00 88.81 276 PHE A O 1
ATOM 2195 N N . LYS A 1 277 ? 1.202 8.143 16.695 1.00 88.62 277 LYS A N 1
ATOM 2196 C CA . LYS A 1 277 ? 2.554 8.704 16.735 1.00 88.62 277 LYS A CA 1
ATOM 2197 C C . LYS A 1 277 ? 2.564 10.199 16.401 1.00 88.62 277 LYS A C 1
ATOM 2199 O O . LYS A 1 277 ? 3.198 10.964 17.120 1.00 88.62 277 LYS A O 1
ATOM 2204 N N . VAL A 1 278 ? 1.818 10.613 15.373 1.00 86.38 278 VAL A N 1
ATOM 2205 C CA . VAL A 1 278 ? 1.714 12.025 14.970 1.00 86.38 278 VAL A CA 1
ATOM 2206 C C . VAL A 1 278 ? 1.090 12.867 16.081 1.00 86.38 278 VAL A C 1
ATOM 2208 O O . VAL A 1 278 ? 1.666 13.879 16.468 1.00 86.38 278 VAL A O 1
ATOM 2211 N N . TYR A 1 279 ? -0.046 12.442 16.642 1.00 81.94 279 TYR A N 1
ATOM 2212 C CA . TYR A 1 279 ? -0.696 13.177 17.736 1.00 81.94 279 TYR A CA 1
ATOM 2213 C C . TYR A 1 279 ? 0.172 13.256 18.993 1.00 81.94 279 TYR A C 1
ATOM 2215 O O . TYR A 1 279 ? 0.211 14.292 19.657 1.00 81.94 279 TYR A O 1
ATOM 2223 N N . ASN A 1 280 ? 0.882 12.174 19.310 1.00 81.12 280 ASN A N 1
ATOM 2224 C CA . ASN A 1 280 ? 1.754 12.123 20.471 1.00 81.12 280 ASN A CA 1
ATOM 2225 C C . ASN A 1 280 ? 2.967 13.059 20.334 1.00 81.12 280 ASN A C 1
ATOM 2227 O O . ASN A 1 280 ? 3.329 13.725 21.303 1.00 81.12 280 ASN A O 1
ATOM 2231 N N . GLU A 1 281 ? 3.580 13.119 19.147 1.00 83.75 281 GLU A N 1
ATOM 2232 C CA . GLU A 1 281 ? 4.728 13.989 18.852 1.00 83.75 281 GLU A CA 1
ATOM 2233 C C . GLU A 1 281 ? 4.326 15.458 18.678 1.00 83.75 281 GLU A C 1
ATOM 2235 O O . GLU A 1 281 ? 5.082 16.347 19.061 1.00 83.75 281 GLU A O 1
ATOM 2240 N N . ALA A 1 282 ? 3.124 15.728 18.163 1.00 79.44 282 ALA A N 1
ATOM 2241 C CA . ALA A 1 282 ? 2.613 17.084 17.973 1.00 79.44 282 ALA A CA 1
ATOM 2242 C C . ALA A 1 282 ? 2.283 17.813 19.290 1.00 79.44 282 ALA A C 1
ATOM 2244 O O . ALA A 1 282 ? 1.970 19.000 19.265 1.00 79.44 282 ALA A O 1
ATOM 2245 N N . GLY A 1 283 ? 2.311 17.120 20.437 1.00 69.12 283 GLY A N 1
ATOM 2246 C CA . GLY A 1 283 ? 1.977 17.711 21.735 1.00 69.12 283 GLY A CA 1
ATOM 2247 C C . GLY A 1 283 ? 0.515 18.158 21.847 1.00 69.12 283 GLY A C 1
ATOM 2248 O O . GLY A 1 283 ? 0.188 18.937 22.735 1.00 69.12 283 GLY A O 1
ATOM 2249 N N . LEU A 1 284 ? -0.369 17.660 20.971 1.00 60.19 284 LEU A N 1
ATOM 2250 C CA . LEU A 1 284 ? -1.780 18.062 20.852 1.00 60.19 284 LEU A CA 1
ATOM 2251 C C . LEU A 1 284 ? -2.677 17.590 22.011 1.00 60.19 284 LEU A C 1
ATOM 2253 O O . LEU A 1 284 ? -3.901 17.694 21.936 1.00 60.19 284 LEU A O 1
ATOM 2257 N N . THR A 1 285 ? -2.099 17.117 23.113 1.00 50.72 285 THR A N 1
ATOM 2258 C CA . THR A 1 285 ? -2.797 17.103 24.397 1.00 50.72 285 THR A CA 1
ATOM 2259 C C . THR A 1 285 ? -2.867 18.539 24.906 1.00 50.72 285 THR A C 1
ATOM 2261 O O . THR A 1 285 ? -2.016 18.964 25.685 1.00 50.72 285 THR A O 1
ATOM 2264 N N . PHE A 1 286 ? -3.861 19.297 24.439 1.00 40.97 286 PHE A N 1
ATOM 2265 C CA . PHE A 1 286 ? -4.312 20.478 25.165 1.00 40.97 286 PHE A CA 1
ATOM 2266 C C . PHE A 1 286 ? -4.762 19.994 26.549 1.00 40.97 286 PHE A C 1
ATOM 2268 O O . PHE A 1 286 ? -5.790 19.327 26.669 1.00 40.97 286 PHE A O 1
ATOM 2275 N N . THR A 1 287 ? -3.915 20.217 27.553 1.00 40.00 287 THR A N 1
ATOM 2276 C CA . THR A 1 287 ? -4.273 20.118 28.974 1.00 40.00 287 THR A CA 1
ATOM 2277 C C . THR A 1 287 ? -5.273 21.192 29.341 1.00 40.00 287 THR A C 1
ATOM 2279 O O . THR A 1 287 ? -5.063 22.334 28.869 1.00 40.00 287 THR A O 1
#

InterPro domains:
  IPR006096 Glutamate/phenylalanine/leucine/valine/L-tryptophan dehydrogenase, C-terminal [PF00208] (82-127)
  IPR006096 Glutamate/phenylalanine/leucine/valine/L-tryptophan dehydrogenase, C-terminal [PF00208] (129-180)
  IPR006096 Glutamate/phenylalanine/leucine/valine/L-tryptophan dehydrogenase, C-terminal [SM00839] (71-283)
  IPR036291 NAD(P)-binding domain superfamily [SSF51735] (83-286)
  IPR046346 Aminoacid dehydrogenase-like, N-terminal domain superfamily [SSF53223] (12-84)

Sequence (287 aa):
MRVRHYADAADKPDDPNFFRMVEGFFDRGAAIVEDKLVEDLRTRETPEQKRNRVRGILRIIKPCNHVLSVSFPIKRDNGEWEGFGNVGLHSMRYLHRFGAKCVGVGEIDGAIYNADGIDPKQLEDYKLIIAEGANGPTTPDADKVFLENNVMVIPDMYLNAGGVTVSYFEWLKNLNHVSYGRLTFKYERDSNYHLLMSVQESLERKFGKQGGPIPVVPTADFQARVAGASEKDIVHSGLAYTMERSSRQIMRTASKYNLGLDLRTAAYVNAIEKVFKVYNEAGLTFT

Organism: Scophthalmus maximus (NCBI:txid52904)

Radius of gyration: 25.95 Å; chains: 1; bounding box: 82×51×66 Å